Protein AF-J9FSF6-F1 (afdb_monomer)

Sequence (274 aa):
DNLSSSLELAYVILKPSNRLSFSIGKQFVNHGGYEYFVNPIRVREFSEFNNLLACFQAGVGMNWMVTPNHELCLQILNNKESHDDDIYASGLPEGISKAKVPFMYTANWNSYFIDRSLQFRYAMSVGQQANKKYAYHFTCGNIYEKGPILAYVDVMYTRQDIDQHGMVSRLPSEYKTARNTEYLSVIGDIDYRINRKWNIYIKGAYETARVFKANGDFQKGLYRRSWNAQSSIEFFPFKQLDLFVFALYTYRGVILEKAAKTMGAIEPDTHRIS

Organism: NCBI:txid749906

pLDDT: mean 88.01, std 11.44, range [33.06, 97.5]

Foldseek 3Di:
DCVLVVDQDDWDWDDPDPFKIKIAFKDFDQLWADCLVDDCVPPPDDDLVSVLDDGIFGWMKMWGCPDPFKIKIKTKTFPPSDAQCVQFQNGDDPPFAAAPTKIKIKIWMWGADDVRQKIWIWMWMWIASTDVWIKIKTKIKIWGHDDQKTKIKMKIKMWTQWDRSQPLQPLAPRRHIDGGKMKIKIKIKMWGPPDLFKIKIKIKMKMWIFHCPDDVLQHGTTFKIKMKIKIKIKTDPDNPDPDIDIKMKIKMQMDGDPSSVVSVGDDHIDIDID

Radius of gyration: 20.22 Å; Cα contacts (8 Å, |Δi|>4): 695; chains: 1; bounding box: 50×41×52 Å

Mean predicted aligned error: 6.37 Å

Nearest PDB structures (foldseek):
  1oh2-assembly1_Q  TM=5.709E-01  e=2.804E-05  Salmonella enterica subsp. enterica serovar Typhimurium
  1a0t-assembly1_P  TM=5.399E-01  e=9.397E-05  Salmonella enterica subsp. enterica serovar Typhimurium
  6i97-assembly1_A  TM=2.395E-01  e=9.717E-02  Pseudomonas aeruginosa
  6i97-assembly1_B  TM=2.139E-01  e=3.813E-01  Pseudomonas aeruginosa
  6z8a-assembly1_A  TM=1.992E-01  e=4.960E-01  Pseudomonas aeruginosa PAO1

InterPro domains:
  IPR010870 Phosphate-selective porin O/P [PF07396] (2-245)

Structure (mmCIF, N/CA/C/O backbone):
data_AF-J9FSF6-F1
#
_entry.id   AF-J9FSF6-F1
#
loop_
_atom_site.group_PDB
_atom_site.id
_atom_site.type_symbol
_atom_site.label_atom_id
_atom_site.label_alt_id
_atom_site.label_comp_id
_atom_site.label_asym_id
_atom_site.label_entity_id
_atom_site.label_seq_id
_atom_site.pdbx_PDB_ins_code
_atom_site.Cartn_x
_atom_site.Cartn_y
_atom_site.Cartn_z
_atom_site.occupancy
_atom_site.B_iso_or_equiv
_atom_site.auth_seq_id
_atom_site.auth_comp_id
_atom_site.auth_asym_id
_atom_site.auth_atom_id
_atom_site.pdbx_PDB_model_num
ATOM 1 N N . ASP A 1 1 ? 22.676 -8.284 6.715 1.00 36.69 1 ASP A N 1
ATOM 2 C CA . ASP A 1 1 ? 22.055 -8.030 8.028 1.00 36.69 1 ASP A CA 1
ATOM 3 C C . ASP A 1 1 ? 20.585 -8.395 8.045 1.00 36.69 1 ASP A C 1
ATOM 5 O O . ASP A 1 1 ? 19.749 -7.603 7.630 1.00 36.69 1 ASP A O 1
ATOM 9 N N . ASN A 1 2 ? 20.257 -9.579 8.565 1.00 33.06 2 ASN A N 1
ATOM 10 C CA . ASN A 1 2 ? 18.862 -10.034 8.664 1.00 33.06 2 ASN A CA 1
ATOM 11 C C . ASN A 1 2 ? 18.132 -9.449 9.890 1.00 33.06 2 ASN A C 1
ATOM 13 O O . ASN A 1 2 ? 16.929 -9.627 10.041 1.00 33.06 2 ASN A O 1
ATOM 17 N N . LEU A 1 3 ? 18.834 -8.701 10.753 1.00 34.25 3 LEU A N 1
ATOM 18 C CA . LEU A 1 3 ? 18.242 -8.052 11.928 1.00 34.25 3 LEU A CA 1
ATOM 19 C C . LEU A 1 3 ? 17.182 -6.996 11.553 1.00 34.25 3 LEU A C 1
ATOM 21 O O . LEU A 1 3 ? 16.276 -6.724 12.338 1.00 34.25 3 LEU A O 1
ATOM 25 N N . SER A 1 4 ? 17.287 -6.411 10.351 1.00 46.41 4 SER A N 1
ATOM 26 C CA . SER A 1 4 ? 16.318 -5.434 9.839 1.00 46.41 4 SER A CA 1
ATOM 27 C C . SER A 1 4 ? 14.956 -6.069 9.537 1.00 46.41 4 SER A C 1
ATOM 29 O O . SER A 1 4 ? 13.931 -5.430 9.767 1.00 46.41 4 SER A O 1
ATOM 31 N N . SER A 1 5 ? 14.921 -7.324 9.068 1.00 51.41 5 SER A N 1
ATOM 32 C CA . SER A 1 5 ? 13.674 -8.010 8.701 1.00 51.41 5 SER A CA 1
ATOM 33 C C . SER A 1 5 ? 12.959 -8.654 9.892 1.00 51.41 5 SER A C 1
ATOM 35 O O . SER A 1 5 ? 11.749 -8.819 9.844 1.00 51.41 5 SER A O 1
ATOM 37 N N . SER A 1 6 ? 13.675 -9.003 10.968 1.00 58.69 6 SER A N 1
ATOM 38 C CA . SER A 1 6 ? 13.099 -9.670 12.151 1.00 58.69 6 SER A CA 1
ATOM 39 C C . SER A 1 6 ? 12.518 -8.726 13.212 1.00 58.69 6 SER A C 1
ATOM 41 O O . SER A 1 6 ? 11.870 -9.184 14.148 1.00 58.69 6 SER A O 1
ATOM 43 N N . LEU A 1 7 ? 12.791 -7.423 13.117 1.00 59.72 7 LEU A N 1
ATOM 44 C CA . LEU A 1 7 ? 12.329 -6.411 14.068 1.00 59.72 7 LEU A CA 1
ATOM 45 C C . LEU A 1 7 ? 11.270 -5.536 13.395 1.00 59.72 7 LEU A C 1
ATOM 47 O O . LEU A 1 7 ? 11.613 -4.721 12.544 1.00 59.72 7 LEU A O 1
ATOM 51 N N . GLU A 1 8 ? 9.996 -5.680 13.751 1.00 71.19 8 GLU A N 1
ATOM 52 C CA . GLU A 1 8 ? 8.909 -4.900 13.133 1.00 71.19 8 GLU A CA 1
ATOM 53 C C . GLU A 1 8 ? 8.886 -3.451 13.647 1.00 71.19 8 GLU A C 1
ATOM 55 O O . GLU A 1 8 ? 8.970 -2.504 12.866 1.00 71.19 8 GLU A O 1
ATOM 60 N N . LEU A 1 9 ? 8.853 -3.272 14.973 1.00 79.25 9 LEU A N 1
ATOM 61 C CA . LEU A 1 9 ? 8.737 -1.974 15.641 1.00 79.25 9 LEU A CA 1
ATOM 62 C C . LEU A 1 9 ? 9.780 -1.820 16.753 1.00 79.25 9 LEU A C 1
ATOM 64 O O . LEU A 1 9 ? 9.896 -2.670 17.632 1.00 79.25 9 LEU A O 1
ATOM 68 N N . ALA A 1 10 ? 10.502 -0.699 16.745 1.00 88.31 10 ALA A N 1
ATOM 69 C CA . ALA A 1 10 ? 11.430 -0.302 17.803 1.00 88.31 10 ALA A CA 1
ATOM 70 C C . ALA A 1 10 ? 11.650 1.216 17.766 1.00 88.31 10 ALA A C 1
ATOM 72 O O . ALA A 1 10 ? 12.506 1.717 17.034 1.00 88.31 10 ALA A O 1
ATOM 73 N N . TYR A 1 11 ? 10.848 1.960 18.528 1.00 88.69 11 TYR A N 1
ATOM 74 C CA . TYR A 1 11 ? 10.853 3.422 18.513 1.00 88.69 11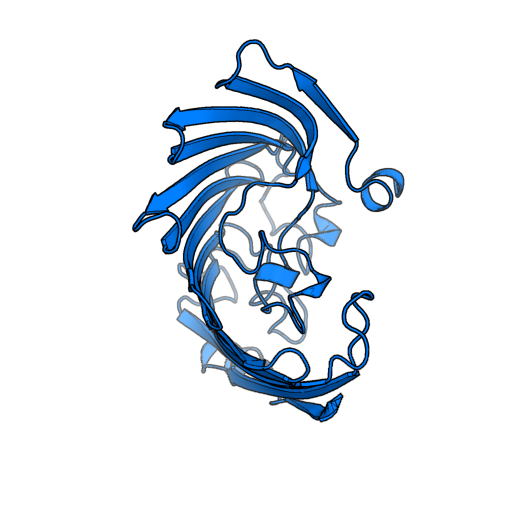 TYR A CA 1
ATOM 75 C C . TYR A 1 11 ? 10.437 4.020 19.861 1.00 88.69 11 TYR A C 1
ATOM 77 O O . TYR A 1 11 ? 9.747 3.388 20.659 1.00 88.69 11 TYR A O 1
ATOM 85 N N . VAL A 1 12 ? 10.854 5.263 20.098 1.00 92.50 12 VAL A N 1
ATOM 86 C CA . VAL A 1 12 ? 10.459 6.078 21.254 1.00 92.50 12 VAL A CA 1
ATOM 87 C C . VAL A 1 12 ? 9.425 7.110 20.809 1.00 92.50 12 VAL A C 1
ATOM 89 O O . VAL A 1 12 ? 9.554 7.680 19.725 1.00 92.50 12 VAL A O 1
ATOM 92 N N . ILE A 1 13 ? 8.420 7.373 21.654 1.00 94.25 13 ILE A N 1
ATOM 93 C CA . ILE A 1 13 ? 7.454 8.463 21.464 1.00 94.25 13 ILE A CA 1
ATOM 94 C C . ILE A 1 13 ? 7.694 9.551 22.513 1.00 94.25 13 ILE A C 1
ATOM 96 O O . ILE A 1 13 ? 7.569 9.305 23.711 1.00 94.25 13 ILE A O 1
ATOM 100 N N . LEU A 1 14 ? 7.960 10.773 22.059 1.00 94.31 14 LEU A N 1
ATOM 101 C CA . LEU A 1 14 ? 8.030 11.975 22.886 1.00 94.31 14 LEU A CA 1
ATOM 102 C C . LEU A 1 14 ? 6.700 12.731 22.776 1.00 94.31 14 LEU A C 1
ATOM 104 O O . LEU A 1 14 ? 6.280 13.082 21.675 1.00 94.31 14 LEU A O 1
ATOM 108 N N . LYS A 1 15 ? 6.025 12.989 23.902 1.00 95.44 15 LYS A N 1
ATOM 109 C CA . LYS A 1 15 ? 4.715 13.669 23.945 1.00 95.44 15 LYS A CA 1
ATOM 110 C C . LYS A 1 15 ? 4.816 15.027 24.658 1.00 95.44 15 LYS A C 1
ATOM 112 O O . LYS A 1 15 ? 4.500 15.101 25.842 1.00 95.44 15 LYS A O 1
ATOM 117 N N . PRO A 1 16 ? 5.252 16.106 23.978 1.00 93.50 16 PRO A N 1
ATOM 118 C CA . PRO A 1 16 ? 5.317 17.442 24.578 1.00 93.50 16 PRO A CA 1
ATOM 119 C C . PRO A 1 16 ? 3.940 18.047 24.902 1.00 93.50 16 PRO A C 1
ATOM 121 O O . PRO A 1 16 ? 3.865 18.994 25.677 1.00 93.50 16 PRO A O 1
ATOM 124 N N . SER A 1 17 ? 2.844 17.540 24.323 1.00 94.75 17 SER A N 1
ATOM 125 C CA . SER A 1 17 ? 1.485 17.919 24.730 1.00 94.75 17 SER A CA 1
ATOM 126 C C . SER A 1 17 ? 0.463 16.828 24.406 1.00 94.75 17 SER A C 1
ATOM 128 O O . SER A 1 17 ? 0.741 15.903 23.645 1.00 94.75 17 SER A O 1
ATOM 130 N N . ASN A 1 18 ? -0.769 16.989 24.894 1.00 91.38 18 ASN A N 1
ATOM 131 C CA . ASN A 1 18 ? -1.891 16.093 24.581 1.00 91.38 18 ASN A CA 1
ATOM 132 C C . ASN A 1 18 ? -2.297 16.085 23.093 1.00 91.38 18 ASN A C 1
ATOM 134 O O . ASN A 1 18 ? -3.076 15.225 22.692 1.00 91.38 18 ASN A O 1
ATOM 138 N N . ARG A 1 19 ? -1.815 17.040 22.281 1.00 95.25 19 ARG A N 1
ATOM 139 C CA . ARG A 1 19 ? -2.135 17.146 20.845 1.00 95.25 19 ARG A CA 1
ATOM 140 C C . ARG A 1 19 ? -0.942 16.922 19.918 1.00 95.25 19 ARG A C 1
ATOM 142 O O . ARG A 1 19 ? -1.144 16.886 18.712 1.00 95.25 19 ARG A O 1
ATOM 149 N N . LEU A 1 20 ? 0.278 16.809 20.439 1.00 96.25 20 LEU A N 1
ATOM 150 C CA . LEU A 1 20 ? 1.492 16.722 19.629 1.00 96.25 20 LEU A CA 1
ATOM 151 C C . LEU A 1 20 ? 2.407 15.632 20.177 1.00 96.25 20 LEU A C 1
ATOM 153 O O . LEU A 1 20 ? 2.756 15.645 21.359 1.00 96.25 20 LEU A O 1
ATOM 157 N N . SER A 1 21 ? 2.824 14.723 19.301 1.00 96.56 21 SER A N 1
ATOM 158 C CA . SER A 1 21 ? 3.802 13.687 19.617 1.00 96.56 21 SER A CA 1
ATOM 159 C C . SER A 1 21 ? 4.809 13.510 18.490 1.00 96.56 21 SER A C 1
ATOM 161 O O . SER A 1 21 ? 4.470 13.682 17.321 1.00 96.56 21 SER A O 1
ATOM 163 N N . PHE A 1 22 ? 6.034 13.151 18.853 1.00 96.56 22 PHE A N 1
ATOM 164 C CA . PHE A 1 22 ? 7.120 12.839 17.935 1.00 96.56 22 PHE A CA 1
ATOM 165 C C . PHE A 1 22 ? 7.555 11.388 18.127 1.00 96.56 22 PHE A C 1
ATOM 167 O O . PHE A 1 22 ? 7.622 10.918 19.262 1.00 96.56 22 PHE A O 1
ATOM 174 N N . SER A 1 23 ? 7.871 10.690 17.041 1.00 95.38 23 SER A N 1
ATOM 175 C CA . SER A 1 23 ? 8.375 9.313 17.039 1.00 95.38 23 SER A CA 1
ATOM 176 C C . SER A 1 23 ? 9.797 9.264 16.484 1.00 95.38 23 SER A C 1
ATOM 178 O O . SER A 1 23 ? 10.102 9.944 15.506 1.00 95.38 23 SER A O 1
ATOM 180 N N . ILE A 1 24 ? 10.676 8.454 17.081 1.00 95.31 24 ILE A N 1
ATOM 181 C CA . ILE A 1 24 ? 12.053 8.237 16.603 1.00 95.31 24 ILE A CA 1
ATOM 182 C C . ILE A 1 24 ? 12.389 6.746 16.705 1.00 95.31 24 ILE A C 1
ATOM 184 O O . ILE A 1 24 ? 12.343 6.188 17.801 1.00 95.31 24 ILE A O 1
ATOM 188 N N . GLY A 1 25 ? 12.739 6.112 15.583 1.00 91.50 25 GLY A N 1
ATOM 189 C CA . GLY A 1 25 ? 13.121 4.695 15.504 1.00 91.50 25 GLY A CA 1
ATOM 190 C C . GLY A 1 25 ? 12.470 3.964 14.327 1.00 91.50 25 GLY A C 1
ATOM 191 O O . GLY A 1 25 ? 11.993 4.605 13.388 1.00 91.50 25 GLY A O 1
ATOM 192 N N . LYS A 1 26 ? 12.447 2.624 14.367 1.00 88.38 26 LYS A N 1
ATOM 193 C CA . LYS A 1 26 ? 11.712 1.804 13.394 1.00 88.38 26 LYS A CA 1
ATOM 194 C C . LYS A 1 26 ? 10.225 1.809 13.734 1.00 88.38 26 LYS A C 1
ATOM 196 O O . LYS A 1 26 ? 9.825 1.359 14.808 1.00 88.38 26 LYS A O 1
ATOM 201 N N . GLN A 1 27 ? 9.433 2.363 12.825 1.00 88.00 27 GLN A N 1
ATOM 202 C CA . GLN A 1 27 ? 8.026 2.689 13.017 1.00 88.00 27 GLN A CA 1
ATOM 203 C C . GLN A 1 27 ? 7.205 2.328 11.775 1.00 88.00 27 GLN A C 1
ATOM 205 O O . GLN A 1 27 ? 7.746 2.177 10.680 1.00 88.00 27 GLN A O 1
ATOM 210 N N . PHE A 1 28 ? 5.892 2.205 11.953 1.00 85.44 28 PHE A N 1
ATOM 211 C CA . PHE A 1 28 ? 4.957 1.975 10.855 1.00 85.44 28 PHE A CA 1
ATOM 212 C C . PHE A 1 28 ? 4.927 3.178 9.900 1.00 85.44 28 PHE A C 1
ATOM 214 O O . PHE A 1 28 ? 4.914 4.328 10.351 1.00 85.44 28 PHE A O 1
ATOM 221 N N . VAL A 1 29 ? 4.931 2.930 8.590 1.00 85.25 29 VAL A N 1
ATOM 222 C CA . VAL A 1 29 ? 4.870 3.992 7.574 1.00 85.25 29 VAL A CA 1
ATOM 223 C C . VAL A 1 29 ? 3.421 4.408 7.358 1.00 85.25 29 VAL A C 1
ATOM 225 O O . VAL A 1 29 ? 2.578 3.564 7.089 1.00 85.25 29 VAL A O 1
ATOM 228 N N . ASN A 1 30 ? 3.104 5.700 7.428 1.00 86.31 30 ASN A N 1
ATOM 229 C CA . ASN A 1 30 ? 1.729 6.202 7.337 1.00 86.31 30 ASN A CA 1
ATOM 230 C C . ASN A 1 30 ? 1.215 6.313 5.884 1.00 86.31 30 ASN A C 1
ATOM 232 O O . ASN A 1 30 ? 0.769 7.381 5.458 1.00 86.31 30 ASN A O 1
ATOM 236 N N . HIS A 1 31 ? 1.236 5.220 5.114 1.00 81.88 31 HIS A N 1
ATOM 237 C CA . HIS A 1 31 ? 0.787 5.195 3.710 1.00 81.88 31 HIS A CA 1
ATOM 238 C C . HIS A 1 31 ? -0.727 5.404 3.494 1.00 81.88 31 HIS A C 1
ATOM 240 O O . HIS A 1 31 ? -1.159 5.463 2.346 1.00 81.88 31 HIS A O 1
ATOM 246 N N . GLY A 1 32 ? -1.528 5.598 4.549 1.00 82.25 32 GLY A N 1
ATOM 247 C CA . GLY A 1 32 ? -2.967 5.880 4.443 1.00 82.25 32 GLY A CA 1
ATOM 248 C C . GLY A 1 32 ? -3.788 4.659 4.024 1.00 82.25 32 GLY A C 1
ATOM 249 O O . GLY A 1 32 ? -3.325 3.532 4.159 1.00 82.25 32 GLY A O 1
ATOM 250 N N . GLY A 1 33 ? -5.013 4.886 3.539 1.00 78.38 33 GLY A N 1
ATOM 251 C CA . GLY A 1 33 ? -5.941 3.799 3.203 1.00 78.38 33 GLY A CA 1
ATOM 252 C C . GLY A 1 33 ? -6.560 3.139 4.439 1.00 78.38 33 GLY A C 1
ATOM 253 O O . GLY A 1 33 ? -6.196 3.447 5.578 1.00 78.38 33 GLY A O 1
ATOM 254 N N . TYR A 1 34 ? -7.523 2.248 4.223 1.00 79.88 34 TYR A N 1
ATOM 255 C CA . TYR A 1 34 ? -8.048 1.354 5.246 1.00 79.88 34 TYR A CA 1
ATOM 256 C C . TYR A 1 34 ? -7.363 -0.006 5.231 1.00 79.88 34 TYR A C 1
ATOM 258 O O . TYR A 1 34 ? -6.925 -0.440 6.290 1.00 79.88 34 TYR A O 1
ATOM 266 N N . GLU A 1 35 ? -7.226 -0.655 4.071 1.00 74.56 35 GLU A N 1
ATOM 267 C CA . GLU A 1 35 ? -6.652 -2.005 3.960 1.00 74.56 35 GLU A CA 1
ATOM 268 C C . GLU A 1 35 ? -5.236 -2.060 4.543 1.00 74.56 35 GLU A C 1
ATOM 270 O O . GLU A 1 35 ? -4.877 -3.006 5.235 1.00 74.56 35 GLU A O 1
ATOM 275 N N . TYR A 1 36 ? -4.456 -1.007 4.310 1.00 72.88 36 TYR A N 1
ATOM 276 C CA . TYR A 1 36 ? -3.104 -0.874 4.835 1.00 72.88 36 TYR A CA 1
ATOM 277 C C . TYR A 1 36 ? -3.074 -0.479 6.331 1.00 72.88 36 TYR A C 1
ATOM 279 O O . TYR A 1 36 ? -2.147 -0.845 7.043 1.00 72.88 36 TYR A O 1
ATOM 287 N N . PHE A 1 37 ? -4.078 0.248 6.845 1.00 70.38 37 PHE A N 1
ATOM 288 C CA . PHE A 1 37 ? -4.132 0.681 8.255 1.00 70.38 37 PHE A CA 1
ATOM 289 C C . PHE A 1 37 ? -4.761 -0.354 9.203 1.00 70.38 37 PHE A C 1
ATOM 291 O O . PHE A 1 37 ? -4.452 -0.382 10.397 1.00 70.38 37 PHE A O 1
ATOM 298 N N . VAL A 1 38 ? -5.713 -1.148 8.714 1.00 72.00 38 VAL A N 1
ATOM 299 C CA . VAL A 1 38 ? -6.488 -2.076 9.537 1.00 72.00 38 VAL A CA 1
ATOM 300 C C . VAL A 1 38 ? -5.610 -3.235 10.021 1.00 72.00 38 VAL A C 1
ATOM 302 O O . VAL A 1 38 ? -4.641 -3.626 9.378 1.00 72.00 38 VAL A O 1
ATOM 305 N N . ASN A 1 39 ? -5.948 -3.808 11.180 1.00 62.41 39 ASN A N 1
ATOM 306 C CA . ASN A 1 39 ? -5.266 -5.001 11.679 1.00 62.41 39 ASN A CA 1
ATOM 307 C C . ASN A 1 39 ? -5.322 -6.124 10.614 1.00 62.41 39 ASN A C 1
ATOM 309 O O . ASN A 1 39 ? -6.435 -6.444 10.181 1.00 62.41 39 ASN A O 1
ATOM 313 N N . PRO A 1 40 ? -4.188 -6.758 10.245 1.00 60.97 40 PRO A N 1
ATOM 314 C CA . PRO A 1 40 ? -4.138 -7.805 9.223 1.00 60.97 40 PRO A CA 1
ATOM 315 C C . PRO A 1 40 ? -5.128 -8.957 9.423 1.00 60.97 40 PRO A C 1
ATOM 317 O O . PRO A 1 40 ? -5.615 -9.499 8.444 1.00 60.97 40 PRO A O 1
ATOM 320 N N . ILE A 1 41 ? -5.518 -9.281 10.662 1.00 57.59 41 ILE A N 1
ATOM 321 C CA . ILE A 1 41 ? -6.531 -10.314 10.966 1.00 57.59 41 ILE A CA 1
ATOM 322 C C . ILE A 1 41 ? -7.902 -9.985 10.334 1.00 57.59 41 ILE A C 1
ATOM 324 O O . ILE A 1 41 ? -8.715 -10.878 10.100 1.00 57.59 41 ILE A O 1
ATOM 328 N N . ARG A 1 42 ? -8.177 -8.708 10.029 1.00 62.84 42 ARG A N 1
ATOM 329 C CA . ARG A 1 42 ? -9.393 -8.271 9.324 1.00 62.84 42 ARG A CA 1
ATOM 330 C C . ARG A 1 42 ? -9.260 -8.292 7.794 1.00 62.84 42 ARG A C 1
ATOM 332 O O . ARG A 1 42 ? -10.279 -8.160 7.121 1.00 62.84 42 ARG A O 1
ATOM 339 N N . VAL A 1 43 ? -8.070 -8.490 7.229 1.00 65.31 43 VAL A N 1
ATOM 340 C CA . VAL A 1 43 ? -7.861 -8.595 5.776 1.00 65.31 43 VAL A CA 1
ATOM 341 C C . VAL A 1 43 ? -7.630 -10.061 5.417 1.00 65.31 43 VAL A C 1
ATOM 343 O O . VAL A 1 43 ? -6.685 -10.674 5.894 1.00 65.31 43 VAL A O 1
ATOM 346 N N . ARG A 1 44 ? -8.503 -10.643 4.584 1.00 75.38 44 ARG A N 1
ATOM 347 C CA . ARG A 1 44 ? -8.420 -12.075 4.230 1.00 75.38 44 ARG A CA 1
ATOM 348 C C . ARG A 1 44 ? -7.314 -12.318 3.200 1.00 75.38 44 ARG A C 1
ATOM 350 O O . ARG A 1 44 ? -6.405 -13.096 3.462 1.00 75.38 44 ARG A O 1
ATOM 357 N N . GLU A 1 45 ? -7.336 -11.593 2.080 1.00 71.38 45 GLU A N 1
ATOM 358 C CA . GLU A 1 45 ? -6.169 -11.420 1.204 1.00 71.38 45 GLU A CA 1
ATOM 359 C C . GLU A 1 45 ? -6.008 -9.941 0.825 1.00 71.38 45 GLU A C 1
ATOM 361 O O . GLU A 1 45 ? -6.968 -9.290 0.396 1.00 71.38 45 GLU A O 1
ATOM 366 N N . PHE A 1 46 ? -4.795 -9.403 0.983 1.00 72.31 46 PHE A N 1
ATOM 367 C CA . PHE A 1 46 ? -4.423 -8.050 0.554 1.00 72.31 46 PHE A CA 1
ATOM 368 C C . PHE A 1 46 ? -4.448 -7.914 -0.978 1.00 72.31 46 PHE A C 1
ATOM 370 O O . PHE A 1 46 ? -4.273 -8.894 -1.704 1.00 72.31 46 PHE A O 1
ATOM 377 N N . SER A 1 47 ? -4.644 -6.689 -1.469 1.00 72.81 47 SER A N 1
ATOM 378 C CA . SER A 1 47 ? -4.440 -6.326 -2.880 1.00 72.81 47 SER A CA 1
ATOM 379 C C . SER A 1 47 ? -3.005 -6.605 -3.348 1.00 72.81 47 SER A C 1
ATOM 381 O O . SER A 1 47 ? -2.073 -6.675 -2.539 1.00 72.81 47 SER A O 1
ATOM 383 N N . GLU A 1 48 ? -2.787 -6.749 -4.660 1.00 70.69 48 GLU A N 1
ATOM 384 C CA . GLU A 1 48 ? -1.431 -6.937 -5.194 1.00 70.69 48 GLU A CA 1
ATOM 385 C C . GLU A 1 48 ? -0.556 -5.714 -4.903 1.00 70.69 48 GLU A C 1
ATOM 387 O O . GLU A 1 48 ? 0.640 -5.851 -4.659 1.00 70.69 48 GLU A O 1
ATOM 392 N N . PHE A 1 49 ? -1.158 -4.524 -4.881 1.00 69.69 49 PHE A N 1
ATOM 393 C CA . PHE A 1 49 ? -0.484 -3.286 -4.529 1.00 69.69 49 PHE A CA 1
ATOM 394 C C . PHE A 1 49 ? -0.006 -3.241 -3.064 1.00 69.69 49 PHE A C 1
ATOM 396 O O . PHE A 1 49 ? 1.174 -2.978 -2.831 1.00 69.69 49 PHE A O 1
ATOM 403 N N . ASN A 1 50 ? -0.864 -3.529 -2.072 1.00 67.75 50 ASN A N 1
ATOM 404 C CA . ASN A 1 50 ? -0.450 -3.465 -0.658 1.00 67.75 50 ASN A CA 1
ATOM 405 C C . ASN A 1 50 ? 0.570 -4.544 -0.276 1.00 67.75 50 ASN A C 1
ATOM 407 O O . ASN A 1 50 ? 1.446 -4.276 0.542 1.00 67.75 50 ASN A O 1
ATOM 411 N N . ASN A 1 51 ? 0.531 -5.717 -0.917 1.00 67.25 51 ASN A N 1
ATOM 412 C CA . ASN A 1 51 ? 1.546 -6.765 -0.742 1.00 67.25 51 ASN A CA 1
ATOM 413 C C . ASN A 1 51 ? 2.968 -6.347 -1.183 1.00 67.25 51 ASN A C 1
ATOM 415 O O . ASN A 1 51 ? 3.925 -7.073 -0.923 1.00 67.25 51 ASN A O 1
ATOM 419 N N . LEU A 1 52 ? 3.117 -5.208 -1.870 1.00 63.44 52 LEU A N 1
ATOM 420 C CA . LEU A 1 52 ? 4.385 -4.697 -2.400 1.00 63.44 52 LEU A CA 1
ATOM 421 C C . LEU A 1 52 ? 4.843 -3.390 -1.719 1.00 63.44 52 LEU A C 1
ATOM 423 O O . LEU A 1 52 ? 5.806 -2.770 -2.176 1.00 63.44 52 LEU A O 1
ATOM 427 N N . LEU A 1 53 ? 4.171 -2.961 -0.642 1.00 71.69 53 LEU A N 1
ATOM 428 C CA . LEU A 1 53 ? 4.565 -1.799 0.159 1.00 71.69 53 LEU A CA 1
ATOM 429 C C . LEU A 1 53 ? 5.344 -2.192 1.420 1.00 71.69 53 LEU A C 1
ATOM 431 O O . LEU A 1 53 ? 5.044 -3.173 2.094 1.00 71.69 53 LEU A O 1
ATOM 435 N N . ALA A 1 54 ? 6.314 -1.352 1.778 1.00 71.81 54 ALA A N 1
ATOM 436 C CA . ALA A 1 54 ? 7.128 -1.512 2.974 1.00 71.81 54 ALA A CA 1
ATOM 437 C C . ALA A 1 54 ? 6.396 -1.001 4.227 1.00 71.81 54 ALA A C 1
ATOM 439 O O . ALA A 1 54 ? 6.271 0.208 4.431 1.00 71.81 54 ALA A O 1
ATOM 440 N N . CYS A 1 55 ? 5.946 -1.905 5.099 1.00 75.06 55 CYS A N 1
ATOM 441 C CA . CYS A 1 55 ? 5.130 -1.533 6.263 1.00 75.06 55 CYS A CA 1
ATOM 442 C C . CYS A 1 55 ? 5.899 -0.790 7.372 1.00 75.06 55 CYS A C 1
ATOM 444 O O . CYS A 1 55 ? 5.321 0.043 8.075 1.00 75.06 55 CYS A O 1
ATOM 446 N N . PHE A 1 56 ? 7.194 -1.074 7.558 1.00 80.50 56 PHE A N 1
ATOM 447 C CA . PHE A 1 56 ? 7.968 -0.578 8.703 1.00 80.50 56 PHE A CA 1
ATOM 448 C C . PHE A 1 56 ? 9.335 -0.028 8.298 1.00 80.50 56 PHE A C 1
ATOM 450 O O . PHE A 1 56 ? 10.194 -0.773 7.831 1.00 80.50 56 PHE A O 1
ATOM 457 N N . GLN A 1 57 ? 9.584 1.255 8.570 1.00 84.62 57 GLN A N 1
ATOM 458 C CA . GLN A 1 57 ? 10.843 1.924 8.231 1.00 84.62 57 GLN A CA 1
ATOM 459 C C . GLN A 1 57 ? 11.452 2.674 9.416 1.00 84.62 57 GLN A C 1
ATOM 461 O O . GLN A 1 57 ? 10.761 3.140 10.324 1.00 84.62 57 GLN A O 1
ATOM 466 N N . ALA A 1 58 ? 12.780 2.787 9.411 1.00 88.69 58 ALA A N 1
ATOM 467 C CA . ALA A 1 58 ? 13.522 3.560 10.402 1.00 88.69 58 ALA A CA 1
ATOM 468 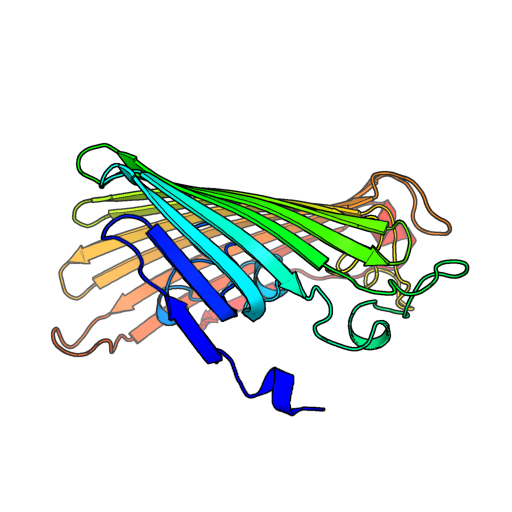C C . ALA A 1 58 ? 13.490 5.054 10.060 1.00 88.69 58 ALA A C 1
ATOM 470 O O . ALA A 1 58 ? 13.846 5.444 8.950 1.00 88.69 58 ALA A O 1
ATOM 471 N N . GLY A 1 59 ? 13.110 5.903 11.013 1.00 92.19 59 GLY A N 1
ATOM 472 C CA . GLY A 1 59 ? 13.108 7.348 10.806 1.00 92.19 59 GLY A CA 1
ATOM 473 C C . GLY A 1 59 ? 12.483 8.137 11.946 1.00 92.19 59 GLY A C 1
ATOM 474 O O . GLY A 1 59 ? 12.412 7.670 13.086 1.00 92.19 59 GLY A O 1
ATOM 475 N N . VAL A 1 60 ? 12.025 9.342 11.618 1.00 95.44 60 VAL A N 1
ATOM 476 C CA . VAL A 1 60 ? 11.369 10.270 12.542 1.00 95.44 60 VAL A CA 1
ATOM 477 C C . VAL A 1 60 ? 9.963 10.617 12.065 1.00 95.44 60 VAL A C 1
ATOM 479 O O . VAL A 1 60 ? 9.704 10.688 10.864 1.00 95.44 60 VAL A O 1
ATOM 482 N N . GLY A 1 61 ? 9.054 10.851 13.005 1.00 96.38 61 GLY A N 1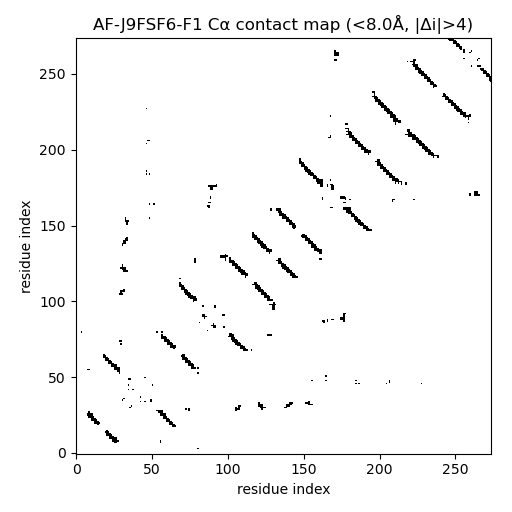
ATOM 483 C CA . GLY A 1 61 ? 7.681 11.251 12.722 1.00 96.38 61 GLY A CA 1
ATOM 484 C C . GLY A 1 61 ? 7.160 12.308 13.687 1.00 96.38 61 GLY A C 1
ATOM 485 O O . GLY A 1 61 ? 7.698 12.503 14.777 1.00 96.38 61 GLY A O 1
ATOM 486 N N . MET A 1 62 ? 6.101 12.993 13.269 1.00 97.00 62 MET A N 1
ATOM 487 C CA . MET A 1 62 ? 5.338 13.961 14.045 1.00 97.00 62 MET A CA 1
ATOM 488 C C . MET A 1 62 ? 3.852 13.720 13.794 1.00 97.00 62 MET A C 1
ATOM 490 O O . MET A 1 62 ? 3.400 13.854 12.659 1.00 97.00 62 MET A O 1
ATOM 494 N N . ASN A 1 63 ? 3.091 13.457 14.852 1.00 96.62 63 ASN A N 1
ATOM 495 C CA . ASN A 1 63 ? 1.636 13.355 14.798 1.00 96.62 63 ASN A CA 1
ATOM 496 C C . ASN A 1 63 ? 1.035 14.544 15.555 1.00 96.62 63 ASN A C 1
ATOM 498 O O . ASN A 1 63 ? 1.336 14.752 16.738 1.00 96.62 63 ASN A O 1
ATOM 502 N N . TRP A 1 64 ? 0.194 15.319 14.873 1.00 97.31 64 TRP A N 1
ATOM 503 C CA . TRP A 1 64 ? -0.481 16.501 15.394 1.00 97.31 64 TRP A CA 1
ATOM 504 C C . TRP A 1 64 ? -2.001 16.350 15.282 1.00 97.31 64 TRP A C 1
ATOM 506 O O . TRP A 1 64 ? -2.579 16.385 14.198 1.00 97.31 64 TRP A O 1
ATOM 516 N N . MET A 1 65 ? -2.660 16.239 16.433 1.00 97.38 65 MET A N 1
ATOM 517 C CA . MET A 1 65 ? -4.111 16.308 16.570 1.00 97.38 65 MET A CA 1
ATOM 518 C C . MET A 1 65 ? -4.562 17.771 16.439 1.00 97.38 65 MET A C 1
ATOM 520 O O . MET A 1 65 ? -4.663 18.504 17.428 1.00 97.38 65 MET A O 1
ATOM 524 N N . VAL A 1 66 ? -4.812 18.200 15.200 1.00 96.88 66 VAL A N 1
ATOM 525 C CA . VAL A 1 66 ? -5.285 19.551 14.850 1.00 96.88 66 VAL A CA 1
ATOM 526 C C . VAL A 1 66 ? -6.604 19.851 15.569 1.00 96.88 66 VAL A C 1
ATOM 528 O O . VAL A 1 66 ? -6.767 20.903 16.190 1.00 96.88 66 VAL A O 1
ATOM 531 N N . THR A 1 67 ? -7.525 18.885 15.556 1.00 95.81 67 THR A N 1
ATOM 532 C CA . THR A 1 67 ? -8.761 18.880 16.356 1.00 95.81 67 THR A CA 1
ATOM 533 C C . THR A 1 67 ? -9.034 17.452 16.854 1.00 95.81 67 THR A C 1
ATOM 535 O O . THR A 1 67 ? -8.431 16.517 16.331 1.00 95.81 67 THR A O 1
ATOM 538 N N . PRO A 1 68 ? -9.972 17.214 17.793 1.00 94.69 68 PRO A N 1
ATOM 539 C CA . PRO A 1 68 ? -10.305 15.854 18.236 1.00 94.69 68 PRO A CA 1
ATOM 540 C C . PRO A 1 68 ? -10.710 14.886 17.109 1.00 94.69 68 PRO A C 1
ATOM 542 O O . PRO A 1 68 ? -10.627 13.672 17.293 1.00 94.69 68 PRO A O 1
ATOM 545 N N . ASN A 1 69 ? -11.150 15.409 15.959 1.00 96.88 69 ASN A N 1
ATOM 546 C CA . ASN A 1 69 ? -11.589 14.636 14.796 1.00 96.88 69 ASN A CA 1
ATOM 547 C C . ASN A 1 69 ? -10.608 14.703 13.609 1.00 96.88 69 ASN A C 1
ATOM 549 O O . ASN A 1 69 ? -10.908 14.109 12.580 1.00 96.88 69 ASN A O 1
ATOM 553 N N . HIS A 1 70 ? -9.484 15.424 13.709 1.00 97.50 70 HIS A N 1
ATOM 554 C CA . HIS A 1 70 ? -8.546 15.640 12.599 1.00 97.50 70 HIS A CA 1
ATOM 555 C C . HIS A 1 70 ? -7.091 15.556 13.070 1.00 97.50 70 HIS A C 1
ATOM 557 O O . HIS A 1 70 ? -6.681 16.289 13.973 1.00 97.50 70 HIS A O 1
ATOM 563 N N . GLU A 1 71 ? -6.310 14.705 12.417 1.00 97.31 71 GLU A N 1
ATOM 564 C CA . GLU A 1 71 ? -4.914 14.418 12.731 1.00 97.31 71 GLU A CA 1
ATOM 565 C C . GLU A 1 71 ? -4.050 14.526 11.466 1.00 97.31 71 GLU A C 1
ATOM 567 O O . GLU A 1 71 ? -4.393 13.981 10.417 1.00 97.31 71 GLU A O 1
ATOM 572 N N . LEU A 1 72 ? -2.918 15.221 11.590 1.00 97.38 72 LEU A N 1
ATOM 573 C CA . LEU A 1 72 ? -1.861 15.298 10.587 1.00 97.38 72 LEU A CA 1
ATOM 574 C C . LEU A 1 72 ? -0.644 14.509 11.079 1.00 97.38 72 LEU A C 1
ATOM 576 O O . LEU A 1 72 ? -0.083 14.838 12.125 1.00 97.38 72 LEU A O 1
ATOM 580 N N . CYS A 1 73 ? -0.195 13.535 10.298 1.00 96.50 73 CYS A N 1
ATOM 581 C CA . CYS A 1 73 ? 0.998 12.743 10.571 1.00 96.50 73 CYS A CA 1
ATOM 582 C C . CYS A 1 73 ? 2.046 12.993 9.479 1.00 96.50 73 CYS A C 1
ATOM 584 O O . CYS A 1 73 ? 1.808 12.718 8.304 1.00 96.50 73 CYS A O 1
ATOM 586 N N . LEU A 1 74 ? 3.214 13.513 9.856 1.00 97.38 74 LEU A N 1
ATOM 587 C CA . LEU A 1 74 ? 4.354 13.740 8.964 1.00 97.38 74 LEU A CA 1
ATOM 588 C C . LEU A 1 74 ? 5.489 12.781 9.329 1.00 97.38 74 LEU A C 1
ATOM 590 O O . LEU A 1 74 ? 5.766 12.595 10.512 1.00 97.38 74 LEU A O 1
ATOM 594 N N . GLN A 1 75 ? 6.170 12.195 8.346 1.00 96.25 75 GLN A N 1
ATOM 595 C CA . GLN A 1 75 ? 7.314 11.303 8.575 1.00 96.25 75 GLN A CA 1
ATOM 596 C C . GLN A 1 75 ? 8.464 11.575 7.601 1.00 96.25 75 GLN A C 1
ATOM 598 O O . GLN A 1 75 ? 8.243 11.904 6.435 1.00 96.25 75 GLN A O 1
ATOM 603 N N . ILE A 1 76 ? 9.690 11.381 8.093 1.00 94.94 76 ILE A N 1
ATOM 604 C CA . ILE A 1 76 ? 10.928 11.309 7.311 1.00 94.94 76 ILE A CA 1
ATOM 605 C C . ILE A 1 76 ? 11.581 9.970 7.641 1.00 94.94 76 ILE A C 1
ATOM 607 O O . ILE A 1 76 ? 11.961 9.718 8.785 1.00 94.94 76 ILE A O 1
ATOM 611 N N . LEU A 1 77 ? 11.689 9.105 6.642 1.00 90.88 77 LEU A N 1
ATOM 612 C CA . LEU A 1 77 ? 12.036 7.696 6.788 1.00 90.88 77 LEU A CA 1
ATOM 613 C C . LEU A 1 77 ? 13.229 7.358 5.899 1.00 90.88 77 LEU A C 1
ATOM 615 O O . LEU A 1 77 ? 13.382 7.919 4.815 1.00 90.88 77 LEU A O 1
ATOM 619 N N . ASN A 1 78 ? 14.066 6.422 6.329 1.00 87.81 78 ASN A N 1
ATOM 620 C CA . ASN A 1 78 ? 15.008 5.758 5.440 1.00 87.81 78 ASN A CA 1
ATOM 621 C C . ASN A 1 78 ? 14.207 4.955 4.399 1.00 87.81 78 ASN A C 1
ATOM 623 O O . ASN A 1 78 ? 13.320 4.191 4.761 1.00 87.81 78 ASN A O 1
ATOM 627 N N . ASN A 1 79 ? 14.508 5.145 3.116 1.00 77.50 79 ASN A N 1
ATOM 628 C CA . ASN A 1 79 ? 13.862 4.460 1.993 1.00 77.50 79 ASN A CA 1
ATOM 629 C C . ASN A 1 79 ? 14.683 3.250 1.502 1.00 77.50 79 ASN A C 1
ATOM 631 O O . ASN A 1 79 ? 14.444 2.740 0.410 1.00 77.50 79 ASN A O 1
ATOM 635 N N . LYS A 1 80 ? 15.695 2.817 2.270 1.00 70.06 80 LYS A N 1
ATOM 636 C CA . LYS A 1 80 ? 16.518 1.642 1.965 1.00 70.06 80 LYS A CA 1
ATOM 637 C C . LYS A 1 80 ? 16.185 0.477 2.889 1.00 70.06 80 LYS A C 1
ATOM 639 O O . LYS A 1 80 ? 16.720 0.379 3.991 1.00 70.06 80 LYS A O 1
ATOM 644 N N . GLU A 1 81 ? 15.321 -0.403 2.400 1.00 59.25 81 GLU A N 1
ATOM 645 C CA . GLU A 1 81 ? 14.892 -1.618 3.097 1.00 59.25 81 GLU A CA 1
ATOM 646 C C . GLU A 1 81 ? 15.853 -2.801 2.878 1.00 59.25 81 GLU A C 1
ATOM 648 O O . GLU A 1 81 ? 16.144 -3.547 3.812 1.00 59.25 81 GLU A O 1
ATOM 653 N N . SER A 1 82 ? 16.393 -2.929 1.663 1.00 58.47 82 SER A N 1
ATOM 654 C CA . SER A 1 82 ? 17.235 -4.043 1.202 1.00 58.47 82 SER A CA 1
ATOM 655 C C . SER A 1 82 ? 18.321 -3.567 0.213 1.00 58.47 82 SER A C 1
ATOM 657 O O . SER A 1 82 ? 18.562 -2.357 0.077 1.00 58.47 82 SER A O 1
ATOM 659 N N . HIS A 1 83 ? 19.057 -4.483 -0.434 1.00 60.81 83 HIS A N 1
ATOM 660 C CA . HIS A 1 83 ? 19.985 -4.103 -1.505 1.00 60.81 83 HIS A CA 1
ATOM 661 C C . HIS A 1 83 ? 19.207 -3.784 -2.782 1.00 60.81 83 HIS A C 1
ATOM 663 O O . HIS A 1 83 ? 18.146 -4.342 -3.033 1.00 60.81 83 HIS A O 1
ATOM 669 N N . ASP A 1 84 ? 19.741 -2.898 -3.624 1.00 66.19 84 ASP A N 1
ATOM 670 C CA . ASP A 1 84 ? 19.056 -2.485 -4.858 1.00 66.19 84 ASP A CA 1
ATOM 671 C C . ASP A 1 84 ? 18.767 -3.679 -5.796 1.00 66.19 84 ASP A C 1
ATOM 673 O O . ASP A 1 84 ? 17.798 -3.657 -6.550 1.00 66.19 84 ASP A O 1
ATOM 677 N N . ASP A 1 85 ? 19.575 -4.735 -5.701 1.00 63.12 85 ASP A N 1
ATOM 678 C CA . ASP A 1 85 ? 19.448 -5.979 -6.465 1.00 63.12 85 ASP A CA 1
ATOM 679 C C . ASP A 1 85 ? 18.345 -6.914 -5.910 1.00 63.12 85 ASP A C 1
ATOM 681 O O . ASP A 1 85 ? 17.846 -7.766 -6.639 1.00 63.12 85 ASP A O 1
ATOM 685 N N . ASP A 1 86 ? 17.905 -6.702 -4.660 1.00 68.12 86 ASP A N 1
ATOM 686 C CA . ASP A 1 86 ? 16.717 -7.338 -4.065 1.00 68.12 86 ASP A CA 1
ATOM 687 C C . ASP A 1 86 ? 15.424 -6.568 -4.422 1.00 68.12 86 ASP A C 1
ATOM 689 O O . ASP A 1 86 ? 14.336 -7.142 -4.468 1.00 68.12 86 ASP A O 1
ATOM 693 N N . ILE A 1 87 ? 15.533 -5.248 -4.640 1.00 76.25 87 ILE A N 1
ATOM 694 C CA . ILE A 1 87 ? 14.402 -4.336 -4.897 1.00 76.25 87 ILE A CA 1
ATOM 695 C C . ILE A 1 87 ? 13.981 -4.372 -6.371 1.00 76.25 87 ILE A C 1
ATOM 697 O O . ILE A 1 87 ? 12.791 -4.401 -6.688 1.00 76.25 87 ILE A O 1
ATOM 701 N N . TYR A 1 88 ? 14.952 -4.332 -7.285 1.00 84.50 88 TYR A N 1
ATOM 702 C CA . TYR A 1 88 ? 14.709 -4.190 -8.717 1.00 84.50 88 TYR A CA 1
ATOM 703 C C . TYR A 1 88 ? 14.938 -5.517 -9.446 1.00 84.50 88 TYR A C 1
ATOM 705 O O . TYR A 1 88 ? 15.969 -6.156 -9.268 1.00 84.50 88 TYR A O 1
ATOM 713 N N . ALA A 1 89 ? 14.000 -5.913 -10.313 1.00 84.56 89 ALA A N 1
ATOM 714 C CA . ALA A 1 89 ? 13.932 -7.272 -10.869 1.00 84.56 89 ALA A CA 1
ATOM 715 C C . ALA A 1 89 ? 15.178 -7.736 -11.657 1.00 84.56 89 ALA A C 1
ATOM 717 O O . ALA A 1 89 ? 15.385 -8.938 -11.800 1.00 84.56 89 ALA A O 1
ATOM 718 N N . SER A 1 90 ? 15.993 -6.804 -12.161 1.00 86.38 90 SER A N 1
ATOM 719 C CA . SER A 1 90 ? 17.313 -7.067 -12.750 1.00 86.38 90 SER A CA 1
ATOM 720 C C . SER A 1 90 ? 18.383 -6.089 -12.227 1.00 86.38 90 SER A C 1
ATOM 722 O O . SER A 1 90 ? 19.241 -5.639 -12.989 1.00 86.38 90 SER A O 1
ATOM 724 N N . GLY A 1 91 ? 18.275 -5.666 -10.963 1.00 86.25 91 GLY A N 1
ATOM 725 C CA . GLY A 1 91 ? 19.104 -4.607 -10.379 1.00 86.25 91 GLY A CA 1
ATOM 726 C C . GLY A 1 91 ? 18.826 -3.212 -10.957 1.00 86.25 91 GLY A C 1
ATOM 727 O O . GLY A 1 91 ? 17.828 -2.974 -11.649 1.00 86.25 91 GLY A O 1
ATOM 728 N N . LEU A 1 92 ? 19.701 -2.249 -10.652 1.00 86.31 92 LEU A N 1
ATOM 729 C CA . LEU A 1 92 ? 19.566 -0.874 -11.150 1.00 86.31 92 LEU A CA 1
ATOM 730 C C . LEU A 1 92 ? 19.801 -0.787 -12.672 1.00 86.31 92 LEU A C 1
ATOM 732 O O . LEU A 1 92 ? 20.797 -1.319 -13.161 1.00 86.31 92 LEU A O 1
ATOM 736 N N . PRO A 1 93 ? 18.960 -0.049 -13.428 1.00 85.81 93 PRO A N 1
ATOM 737 C CA . PRO A 1 93 ? 19.176 0.165 -14.856 1.00 85.81 93 PRO A CA 1
ATOM 738 C C . PRO A 1 93 ? 20.509 0.862 -15.161 1.00 85.81 93 PRO A C 1
ATOM 740 O O . PRO A 1 93 ? 20.944 1.752 -14.427 1.00 85.81 93 PRO A O 1
ATOM 743 N N . GLU A 1 94 ? 21.112 0.513 -16.298 1.00 82.88 94 GLU A N 1
ATOM 744 C CA . GLU A 1 94 ? 22.403 1.052 -16.735 1.00 82.88 94 GLU A CA 1
ATOM 745 C C . GLU A 1 94 ? 22.438 2.595 -16.735 1.00 82.88 94 GLU A C 1
ATOM 747 O O . GLU A 1 94 ? 21.473 3.278 -17.103 1.00 82.88 94 GLU A O 1
ATOM 752 N N . GLY A 1 95 ? 23.563 3.155 -16.280 1.00 81.81 95 GLY A N 1
ATOM 753 C CA . GLY A 1 95 ? 23.768 4.599 -16.143 1.00 81.81 95 GLY A CA 1
ATOM 754 C C . GLY A 1 95 ? 23.081 5.248 -14.932 1.00 81.81 95 GLY A C 1
ATOM 755 O O . GLY A 1 95 ? 23.262 6.447 -14.711 1.00 81.81 95 GLY A O 1
ATOM 756 N N . ILE A 1 96 ? 22.323 4.500 -14.118 1.00 85.38 96 ILE A N 1
ATOM 757 C CA . ILE A 1 96 ? 21.726 5.008 -12.874 1.00 85.38 96 ILE A CA 1
ATOM 758 C C . ILE A 1 96 ? 22.629 4.677 -11.679 1.00 85.38 96 ILE A C 1
ATOM 760 O O . ILE A 1 96 ? 22.861 3.518 -11.351 1.00 85.38 96 ILE A O 1
ATOM 764 N N . SER A 1 97 ? 23.112 5.708 -10.980 1.00 85.50 97 SER A N 1
ATOM 765 C CA . SER A 1 97 ? 23.881 5.544 -9.739 1.00 85.50 97 SER A CA 1
ATOM 766 C C . SER A 1 97 ? 22.985 5.460 -8.498 1.00 85.50 97 SER A C 1
ATOM 768 O O . SER A 1 97 ? 21.954 6.132 -8.406 1.00 85.50 97 SER A O 1
ATOM 770 N N . LYS A 1 98 ? 23.412 4.652 -7.516 1.00 83.19 98 LYS A N 1
ATOM 771 C CA . LYS A 1 98 ? 22.744 4.468 -6.215 1.00 83.19 98 LYS A CA 1
ATOM 772 C C . LYS A 1 98 ? 22.536 5.815 -5.503 1.00 83.19 98 LYS A C 1
ATOM 774 O O . LYS A 1 98 ? 23.378 6.713 -5.582 1.00 83.19 98 LYS A O 1
ATOM 779 N N . ALA A 1 99 ? 21.414 5.968 -4.798 1.00 80.19 99 ALA A N 1
ATOM 780 C CA . ALA A 1 99 ? 21.198 7.131 -3.937 1.00 80.19 99 ALA A CA 1
ATOM 781 C C . ALA A 1 99 ? 22.199 7.112 -2.768 1.00 80.19 99 ALA A C 1
ATOM 783 O O . ALA A 1 99 ? 22.388 6.077 -2.134 1.00 80.19 99 ALA A O 1
ATOM 784 N N . LYS A 1 100 ? 22.826 8.258 -2.462 1.00 73.12 100 LYS A N 1
ATOM 785 C CA . LYS A 1 100 ? 23.751 8.365 -1.316 1.00 73.12 100 LYS A CA 1
ATOM 786 C C . LYS A 1 100 ? 23.021 8.276 0.025 1.00 73.12 100 LYS A C 1
ATOM 788 O O . LYS A 1 100 ? 23.518 7.633 0.940 1.00 73.12 100 LYS A O 1
ATOM 793 N N . VAL A 1 101 ? 21.859 8.924 0.124 1.00 75.19 101 VAL A N 1
ATOM 794 C CA . VAL A 1 101 ? 20.978 8.896 1.298 1.00 75.19 101 VAL A CA 1
ATOM 795 C C . VAL A 1 101 ? 19.528 8.883 0.793 1.00 75.19 101 VAL A C 1
ATOM 797 O O . VAL A 1 101 ? 18.988 9.944 0.486 1.00 75.19 101 VAL A O 1
ATOM 800 N N . PRO A 1 102 ? 18.917 7.705 0.593 1.00 81.12 102 PRO A N 1
ATOM 801 C CA . PRO A 1 102 ? 17.548 7.611 0.103 1.00 81.12 102 PRO A CA 1
ATOM 802 C C . PRO A 1 102 ? 16.568 7.872 1.253 1.00 81.12 102 PRO A C 1
ATOM 804 O O . PRO A 1 102 ? 16.364 7.015 2.108 1.00 81.12 102 PRO A O 1
ATOM 807 N N . PHE A 1 103 ? 15.951 9.052 1.278 1.00 89.00 103 PHE A N 1
ATOM 808 C CA . PHE A 1 103 ? 14.852 9.350 2.201 1.00 89.00 103 PHE A CA 1
ATOM 809 C C . PHE A 1 103 ? 13.487 9.195 1.522 1.00 89.00 103 PHE A C 1
ATOM 811 O O . PHE A 1 103 ? 13.340 9.452 0.323 1.00 89.00 103 PHE A O 1
ATOM 818 N N . MET A 1 104 ? 12.490 8.809 2.316 1.00 91.19 104 MET A N 1
ATOM 819 C CA . MET A 1 104 ? 11.070 8.932 2.014 1.00 91.19 104 MET A CA 1
ATOM 820 C C . MET A 1 104 ? 10.452 9.980 2.936 1.00 91.19 104 MET A C 1
ATOM 822 O O . MET A 1 104 ? 10.697 9.988 4.141 1.00 91.19 104 MET A O 1
ATOM 826 N N . TYR A 1 105 ? 9.630 10.848 2.362 1.00 94.00 105 TYR A N 1
ATOM 827 C CA . TYR A 1 105 ? 8.848 11.852 3.070 1.00 94.00 105 TYR A CA 1
ATOM 828 C C . TYR A 1 105 ? 7.377 11.497 2.912 1.00 94.00 105 TYR A C 1
ATOM 830 O O . TYR A 1 105 ? 6.931 11.319 1.780 1.00 94.00 105 TYR A O 1
ATOM 838 N N . THR A 1 106 ? 6.635 11.412 4.014 1.00 95.44 106 THR A N 1
ATOM 839 C CA . THR A 1 106 ? 5.203 11.084 4.014 1.00 95.44 106 THR A CA 1
ATOM 840 C C . THR A 1 106 ? 4.420 12.164 4.746 1.00 95.44 106 THR A C 1
ATOM 842 O O . THR A 1 106 ? 4.802 12.575 5.841 1.00 95.44 106 THR A O 1
ATOM 845 N N . ALA A 1 107 ? 3.308 12.594 4.156 1.00 96.94 107 ALA A N 1
ATOM 846 C CA . ALA A 1 107 ? 2.284 13.408 4.793 1.00 96.94 107 ALA A CA 1
ATOM 847 C C . ALA A 1 107 ? 0.957 12.645 4.757 1.00 96.94 107 ALA A C 1
ATOM 849 O O . ALA A 1 107 ? 0.499 12.243 3.690 1.00 96.94 107 ALA A O 1
ATOM 850 N N . ASN A 1 108 ? 0.354 12.435 5.921 1.00 96.44 108 ASN A N 1
ATOM 851 C CA . ASN A 1 108 ? -0.856 11.650 6.118 1.00 96.44 108 ASN A CA 1
ATOM 852 C C . ASN A 1 108 ? -1.887 12.471 6.904 1.00 96.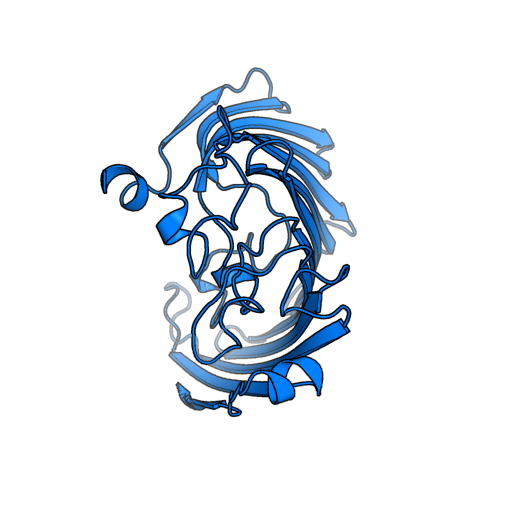44 108 ASN A C 1
ATOM 854 O O . ASN A 1 108 ? -1.534 13.192 7.836 1.00 96.44 108 ASN A O 1
ATOM 858 N N . TRP A 1 109 ? -3.152 12.378 6.509 1.00 97.25 109 TRP A N 1
ATOM 859 C CA . TRP A 1 109 ? -4.275 13.083 7.110 1.00 97.25 109 TRP A CA 1
ATOM 860 C C . TRP A 1 109 ? -5.387 12.093 7.447 1.00 97.25 109 TRP A C 1
ATOM 862 O O . TRP A 1 109 ? -6.017 11.519 6.552 1.00 97.25 109 TRP A O 1
ATOM 872 N N . ASN A 1 110 ? -5.647 11.929 8.743 1.00 96.50 110 ASN A N 1
ATOM 873 C CA . ASN A 1 110 ? -6.756 11.140 9.263 1.00 96.50 110 ASN A CA 1
ATOM 874 C C . ASN A 1 110 ? -7.862 12.092 9.726 1.00 96.50 110 ASN A C 1
ATOM 876 O O . ASN A 1 110 ? -7.609 13.040 10.473 1.00 96.50 110 ASN A O 1
ATOM 880 N N . SER A 1 111 ? -9.103 11.853 9.307 1.00 96.94 111 SER A N 1
ATOM 881 C CA . SER A 1 111 ? -10.234 12.693 9.716 1.00 96.94 111 SER A CA 1
ATOM 882 C C . SER A 1 111 ? -11.536 11.921 9.887 1.00 96.94 111 SER A C 1
ATOM 884 O O . SER A 1 111 ? -11.753 10.913 9.221 1.00 96.94 111 SER A O 1
ATOM 886 N N . TYR A 1 112 ? -12.385 12.400 10.799 1.00 97.25 112 TYR A N 1
ATOM 887 C CA . TYR A 1 112 ? -13.648 11.778 11.192 1.00 97.25 112 TYR A CA 1
ATOM 888 C C . TYR A 1 112 ? -14.825 12.748 11.025 1.00 97.25 112 TYR A C 1
ATOM 890 O O . TYR A 1 112 ? -14.787 13.881 11.505 1.00 97.25 112 TYR A O 1
ATOM 898 N N . PHE A 1 113 ? -15.908 12.262 10.425 1.00 96.50 113 PHE A N 1
ATOM 899 C CA . PHE A 1 113 ? -17.136 12.998 10.121 1.00 96.50 113 PHE A CA 1
ATOM 900 C C . PHE A 1 113 ? -18.365 12.181 10.544 1.00 96.50 113 PHE A C 1
ATOM 902 O O . PHE A 1 113 ? -18.255 10.981 10.794 1.00 96.50 113 PHE A O 1
ATOM 909 N N . ILE A 1 114 ? -19.535 12.831 10.610 1.00 95.06 114 ILE A N 1
ATOM 910 C CA . ILE A 1 114 ? -20.844 12.207 10.902 1.00 95.06 114 ILE A CA 1
ATOM 911 C C . ILE A 1 114 ? -20.766 11.319 12.159 1.00 95.06 114 ILE A C 1
ATOM 913 O O . ILE A 1 114 ? -20.801 10.097 12.079 1.00 95.06 114 ILE A O 1
ATOM 917 N N . ASP A 1 115 ? -20.552 11.929 13.327 1.00 93.69 115 ASP A N 1
ATOM 918 C CA . ASP A 1 115 ? -20.385 11.219 14.610 1.00 93.69 115 ASP A CA 1
ATOM 919 C C . ASP A 1 115 ? -19.321 10.103 14.583 1.00 93.69 115 ASP A C 1
ATOM 921 O O . ASP A 1 115 ? -19.425 9.094 15.276 1.00 93.69 115 ASP A O 1
ATOM 925 N N . ARG A 1 116 ? -18.268 10.313 13.777 1.00 93.75 116 ARG A N 1
ATOM 926 C CA . ARG A 1 116 ? -17.158 9.384 13.495 1.00 93.75 116 ARG A CA 1
ATOM 927 C C . ARG A 1 116 ? -17.521 8.146 12.671 1.00 93.75 116 ARG A C 1
ATOM 929 O O . ARG A 1 116 ? -16.630 7.335 12.434 1.00 93.75 116 ARG A O 1
ATOM 936 N N . SER A 1 117 ? -18.756 8.018 12.175 1.00 95.69 117 SER A N 1
ATOM 937 C CA . SER A 1 117 ? -19.130 6.898 11.303 1.00 95.69 117 SER A CA 1
ATOM 938 C C . SER A 1 117 ? -18.546 6.994 9.894 1.00 95.69 117 SER A C 1
ATOM 940 O O . SER A 1 117 ? -18.567 6.006 9.173 1.00 95.69 117 SER A O 1
ATOM 942 N N . LEU A 1 118 ? -18.050 8.164 9.479 1.00 97.12 118 LEU A N 1
ATOM 943 C CA . LEU A 1 118 ? -17.313 8.347 8.229 1.00 97.12 118 LEU A CA 1
ATOM 944 C C . LEU A 1 118 ? -15.870 8.757 8.553 1.00 97.12 118 LEU A C 1
ATOM 946 O O . LEU A 1 118 ? -15.657 9.723 9.286 1.00 97.12 118 LEU A O 1
ATOM 950 N N . GLN A 1 119 ? -14.883 8.045 8.014 1.00 97.00 119 GLN A N 1
ATOM 951 C CA . GLN A 1 119 ? -13.456 8.318 8.204 1.00 97.00 119 GLN A CA 1
ATOM 952 C C . GLN A 1 119 ? -12.771 8.503 6.846 1.00 97.00 119 GLN A C 1
ATOM 954 O O . GLN A 1 119 ? -13.018 7.727 5.924 1.00 97.00 119 GLN A O 1
ATOM 959 N N . PHE A 1 120 ? -11.870 9.479 6.734 1.00 96.44 120 PHE A N 1
ATOM 960 C CA . PHE A 1 120 ? -10.967 9.630 5.588 1.00 96.44 120 PHE A CA 1
ATOM 961 C C . PHE A 1 120 ? -9.515 9.462 6.045 1.00 96.44 120 PHE A C 1
ATOM 963 O O . PHE A 1 120 ? -9.109 10.073 7.038 1.00 96.44 120 PHE A O 1
ATOM 970 N N . ARG A 1 121 ? -8.746 8.638 5.323 1.00 95.75 121 ARG A N 1
ATOM 971 C CA . ARG A 1 121 ? -7.340 8.292 5.604 1.00 95.75 121 ARG A CA 1
ATOM 972 C C . ARG A 1 121 ? -6.498 8.517 4.360 1.00 95.75 121 ARG A C 1
ATOM 974 O O . ARG A 1 121 ? -6.338 7.617 3.532 1.00 95.75 121 ARG A O 1
ATOM 981 N N . TYR A 1 122 ? -6.032 9.747 4.184 1.00 96.62 122 TYR A N 1
ATOM 982 C CA . TYR A 1 122 ? -5.346 10.174 2.966 1.00 96.62 122 TYR A CA 1
ATOM 983 C C . TYR A 1 122 ? -3.845 10.295 3.212 1.00 96.62 122 TYR A C 1
ATOM 985 O O . TYR A 1 122 ? -3.435 10.734 4.282 1.00 96.62 122 TYR A O 1
ATOM 993 N N . ALA A 1 123 ? -3.018 9.928 2.238 1.00 95.50 123 ALA A N 1
ATOM 994 C CA . ALA A 1 123 ? -1.572 10.060 2.339 1.00 95.50 123 ALA A CA 1
ATOM 995 C C . ALA A 1 123 ? -0.917 10.409 1.005 1.00 95.50 123 ALA A C 1
ATOM 997 O O . ALA A 1 123 ? -1.370 10.007 -0.066 1.00 95.50 123 ALA A O 1
ATOM 998 N N . MET A 1 124 ? 0.198 11.125 1.100 1.00 95.62 124 MET A N 1
ATOM 999 C CA . MET A 1 124 ? 1.126 11.377 0.009 1.00 95.62 124 MET A CA 1
ATOM 1000 C C . MET A 1 124 ? 2.538 11.056 0.482 1.00 95.62 124 MET A C 1
ATOM 1002 O O . MET A 1 124 ? 2.967 11.573 1.515 1.00 95.62 124 MET A O 1
ATOM 1006 N N . SER A 1 125 ? 3.271 10.255 -0.288 1.00 93.75 125 SER A N 1
ATOM 1007 C CA . SER A 1 125 ? 4.683 9.968 -0.031 1.00 93.75 125 SER A CA 1
ATOM 1008 C C . SER A 1 125 ? 5.543 10.256 -1.257 1.00 93.75 125 SER A C 1
ATOM 1010 O O . SER A 1 125 ? 5.130 10.016 -2.391 1.00 93.75 125 SER A O 1
ATOM 1012 N N . VAL A 1 126 ? 6.768 10.728 -1.033 1.00 93.69 126 VAL A N 1
ATOM 1013 C CA . VAL A 1 126 ? 7.821 10.800 -2.054 1.00 93.69 126 VAL A CA 1
ATOM 1014 C C . VAL A 1 126 ? 9.088 10.139 -1.523 1.00 93.69 126 VAL A C 1
ATOM 1016 O O . VAL A 1 126 ? 9.615 10.545 -0.490 1.00 93.69 126 VAL A O 1
ATOM 1019 N N . GLY A 1 127 ? 9.562 9.104 -2.216 1.00 91.06 127 GLY A N 1
ATOM 1020 C CA . GLY A 1 127 ? 10.753 8.328 -1.867 1.00 91.06 127 GLY A CA 1
ATOM 1021 C C . GLY A 1 127 ? 11.843 8.470 -2.920 1.00 91.06 127 GLY A C 1
ATOM 1022 O O . GLY A 1 127 ? 11.573 8.346 -4.115 1.00 91.06 127 GLY A O 1
ATOM 1023 N N . GLN A 1 128 ? 13.086 8.723 -2.507 1.00 90.00 128 GLN A N 1
ATOM 1024 C CA . GLN A 1 128 ? 14.217 8.691 -3.432 1.00 90.00 128 GLN A CA 1
ATOM 1025 C C . GLN A 1 128 ? 14.638 7.239 -3.710 1.00 90.00 128 GLN A C 1
ATOM 1027 O O . GLN A 1 128 ? 15.097 6.536 -2.813 1.00 90.00 128 GLN A O 1
ATOM 1032 N N . GLN A 1 129 ? 14.521 6.821 -4.970 1.00 87.12 129 GLN A N 1
ATOM 1033 C CA . GLN A 1 129 ? 14.838 5.472 -5.454 1.00 87.12 129 GLN A CA 1
ATOM 1034 C C . GLN A 1 129 ? 16.312 5.311 -5.849 1.00 87.12 129 GLN A C 1
ATOM 1036 O O . GLN A 1 129 ? 16.932 4.287 -5.586 1.00 87.12 129 GLN A O 1
ATOM 1041 N N . ALA A 1 130 ? 16.882 6.335 -6.490 1.00 87.38 130 ALA A N 1
ATOM 1042 C CA . ALA A 1 130 ? 18.283 6.379 -6.906 1.00 87.38 130 ALA A CA 1
ATOM 1043 C C . ALA A 1 130 ? 18.744 7.842 -7.063 1.00 87.38 130 ALA A C 1
ATOM 1045 O O . ALA A 1 130 ? 18.018 8.781 -6.721 1.00 87.38 130 ALA A O 1
ATOM 1046 N N . ASN A 1 131 ? 19.957 8.086 -7.558 1.00 88.12 131 ASN A N 1
ATOM 1047 C CA . ASN A 1 131 ? 20.451 9.446 -7.779 1.00 88.12 131 ASN A CA 1
ATOM 1048 C C . ASN A 1 131 ? 19.554 10.217 -8.774 1.00 88.12 131 ASN A C 1
ATOM 1050 O O . ASN A 1 131 ? 19.480 9.862 -9.950 1.00 88.12 131 ASN A O 1
ATOM 1054 N N . LYS A 1 132 ? 18.875 11.274 -8.299 1.00 89.25 132 LYS A N 1
ATOM 1055 C CA . LYS A 1 132 ? 17.860 12.045 -9.052 1.00 89.25 132 LYS A CA 1
ATOM 1056 C C . LYS A 1 132 ? 16.730 11.171 -9.639 1.00 89.25 132 LYS A C 1
ATOM 1058 O O . LYS A 1 132 ? 16.293 11.402 -10.769 1.00 89.25 132 LYS A O 1
ATOM 1063 N N . LYS A 1 133 ? 16.294 10.150 -8.890 1.00 92.62 133 LYS A N 1
ATOM 1064 C CA . LYS A 1 133 ? 15.187 9.248 -9.248 1.00 92.62 133 LYS A CA 1
ATOM 1065 C C . LYS A 1 133 ? 14.228 9.086 -8.078 1.00 92.62 133 LYS A C 1
ATOM 1067 O O . LYS A 1 133 ? 14.691 8.839 -6.963 1.00 92.62 133 LYS A O 1
ATOM 1072 N N . TYR A 1 134 ? 12.928 9.203 -8.331 1.00 92.69 134 TYR A N 1
ATOM 1073 C CA . TYR A 1 134 ? 11.904 9.259 -7.288 1.00 92.69 134 TYR A CA 1
ATOM 1074 C C . TYR A 1 134 ? 10.698 8.359 -7.578 1.00 92.69 134 TYR A C 1
ATOM 1076 O O . TYR A 1 134 ? 10.293 8.179 -8.727 1.00 92.69 134 TYR A O 1
ATOM 1084 N N . ALA A 1 135 ? 10.097 7.853 -6.504 1.00 92.94 135 ALA A N 1
ATOM 1085 C CA . ALA A 1 135 ? 8.753 7.299 -6.487 1.00 92.94 135 ALA A CA 1
ATOM 1086 C C . ALA A 1 135 ? 7.811 8.252 -5.751 1.00 92.94 135 ALA A C 1
ATOM 1088 O O . ALA A 1 135 ? 8.161 8.814 -4.712 1.00 92.94 135 ALA A O 1
ATOM 1089 N N . TYR A 1 136 ? 6.607 8.401 -6.285 1.00 94.38 136 TYR A N 1
ATOM 1090 C CA . TYR A 1 136 ? 5.506 9.152 -5.700 1.00 94.38 136 TYR A CA 1
ATOM 1091 C C . TYR A 1 136 ? 4.375 8.178 -5.398 1.00 94.38 136 TYR A C 1
ATOM 1093 O O . TYR A 1 136 ? 4.031 7.362 -6.253 1.00 94.38 136 TYR A O 1
ATOM 1101 N N . HIS A 1 137 ? 3.805 8.275 -4.203 1.00 92.94 137 HIS A N 1
ATOM 1102 C CA . HIS A 1 137 ? 2.695 7.453 -3.736 1.00 92.94 137 HIS A CA 1
ATOM 1103 C C . HIS A 1 137 ? 1.568 8.372 -3.267 1.00 92.94 137 HIS A C 1
ATOM 1105 O O . HIS A 1 137 ? 1.818 9.387 -2.615 1.00 92.94 137 HIS A O 1
ATOM 1111 N N . PHE A 1 138 ? 0.338 8.020 -3.610 1.00 94.75 138 PHE A N 1
ATOM 1112 C CA . PHE A 1 138 ? -0.875 8.729 -3.235 1.00 94.75 138 PHE A CA 1
ATOM 1113 C C . PHE A 1 138 ? -1.928 7.702 -2.831 1.00 94.75 138 PHE A C 1
ATOM 1115 O O . PHE A 1 138 ? -2.216 6.792 -3.604 1.00 94.75 138 PHE A O 1
ATOM 1122 N N . THR A 1 139 ? -2.517 7.867 -1.654 1.00 93.81 139 THR A N 1
ATOM 1123 C CA . THR A 1 139 ? -3.520 6.943 -1.120 1.00 93.81 139 THR A CA 1
ATOM 1124 C C . THR A 1 139 ? -4.704 7.724 -0.579 1.00 93.81 139 THR A C 1
ATOM 1126 O O . THR A 1 139 ? -4.522 8.660 0.198 1.00 93.81 139 THR A O 1
ATOM 1129 N N . CYS A 1 140 ? -5.918 7.302 -0.919 1.00 94.31 140 CYS A N 1
ATOM 1130 C CA . CYS A 1 140 ? -7.162 7.835 -0.381 1.00 94.31 140 CYS A CA 1
ATOM 1131 C C . CYS A 1 140 ? -8.072 6.706 0.098 1.00 94.31 140 CYS A C 1
ATOM 1133 O O . CYS A 1 140 ? -8.753 6.094 -0.721 1.00 94.31 140 CYS A O 1
ATOM 1135 N N . GLY A 1 141 ? -8.119 6.470 1.412 1.00 95.56 141 GLY A N 1
ATOM 1136 C CA . GLY A 1 141 ? -9.116 5.590 2.020 1.00 95.56 141 GLY A CA 1
ATOM 1137 C C . GLY A 1 141 ? -10.350 6.338 2.503 1.00 95.56 141 GLY A C 1
ATOM 1138 O O . GLY A 1 141 ? -10.231 7.342 3.209 1.00 95.56 141 GLY A O 1
ATOM 1139 N N . ASN A 1 142 ? -11.526 5.832 2.138 1.00 96.19 142 ASN A N 1
ATOM 1140 C CA . ASN A 1 142 ? -12.838 6.324 2.548 1.00 96.19 142 ASN A CA 1
ATOM 1141 C C . ASN A 1 142 ? -13.564 5.198 3.276 1.00 96.19 142 ASN A C 1
ATOM 1143 O O . ASN A 1 142 ? -13.813 4.164 2.669 1.00 96.19 142 ASN A O 1
ATOM 1147 N N . ILE A 1 143 ? -13.903 5.385 4.549 1.00 96.38 143 ILE A N 1
ATOM 1148 C CA . ILE A 1 143 ? -14.412 4.319 5.416 1.00 96.38 143 ILE A CA 1
ATOM 1149 C C . ILE A 1 143 ? -15.739 4.735 6.024 1.00 96.38 143 ILE A C 1
ATOM 1151 O O . ILE A 1 143 ? -15.820 5.780 6.665 1.00 96.38 143 ILE A O 1
ATOM 1155 N N . TYR A 1 144 ? -16.757 3.898 5.878 1.00 96.56 144 TYR A N 1
ATOM 1156 C CA . TYR A 1 144 ? -18.031 4.025 6.567 1.00 96.56 144 TYR A CA 1
ATOM 1157 C C . TYR A 1 144 ? -18.209 2.867 7.552 1.00 96.56 144 TYR A C 1
ATOM 1159 O O . TYR A 1 144 ? -18.229 1.708 7.153 1.00 96.56 144 TYR A O 1
ATOM 1167 N N . GLU A 1 145 ? -18.363 3.172 8.838 1.00 95.12 145 GLU A N 1
ATOM 1168 C CA . GLU A 1 145 ? -18.561 2.184 9.902 1.00 95.12 145 GLU A CA 1
ATOM 1169 C C . GLU A 1 145 ? -19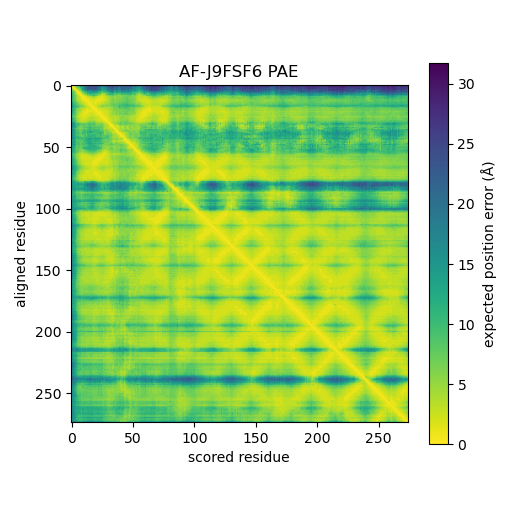.736 2.622 10.786 1.00 95.12 145 GLU A C 1
ATOM 1171 O O . GLU A 1 145 ? -19.648 3.604 11.529 1.00 95.12 145 GLU A O 1
ATOM 1176 N N . LYS A 1 146 ? -20.876 1.923 10.687 1.00 95.25 146 LYS A N 1
ATOM 1177 C CA . LYS A 1 146 ? -22.067 2.208 11.501 1.00 95.25 146 LYS A CA 1
ATOM 1178 C C . LYS A 1 146 ? -22.948 0.977 11.692 1.00 95.25 146 LYS A C 1
ATOM 1180 O O . LYS A 1 146 ? -23.499 0.423 10.742 1.00 95.25 146 LYS A O 1
ATOM 1185 N N . GLY A 1 147 ? -23.176 0.613 12.954 1.00 93.12 147 GLY A N 1
ATOM 1186 C CA . GLY A 1 147 ? -24.056 -0.499 13.312 1.00 93.12 147 GLY A CA 1
ATOM 1187 C C . GLY A 1 147 ? -23.513 -1.833 12.778 1.00 93.12 147 GLY A C 1
ATOM 1188 O O . GLY A 1 147 ? -22.412 -2.207 13.169 1.00 93.12 147 GLY A O 1
ATOM 1189 N N . PRO A 1 148 ? -24.258 -2.567 11.928 1.00 94.56 148 PRO A N 1
ATOM 1190 C CA . PRO A 1 148 ?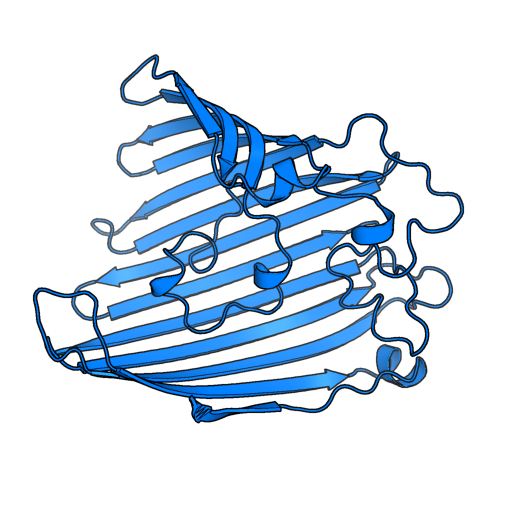 -23.803 -3.834 11.358 1.00 94.56 148 PRO A CA 1
ATOM 1191 C C . PRO A 1 148 ? -22.939 -3.686 10.094 1.00 94.56 148 PRO A C 1
ATOM 1193 O O . PRO A 1 148 ? -22.530 -4.708 9.556 1.00 94.56 148 PRO A O 1
ATOM 1196 N N . ILE A 1 149 ? -22.715 -2.469 9.583 1.00 95.38 149 ILE A N 1
ATOM 1197 C CA . ILE A 1 149 ? -21.992 -2.228 8.325 1.00 95.38 149 ILE A CA 1
ATOM 1198 C C . ILE A 1 149 ? -20.622 -1.619 8.616 1.00 95.38 149 ILE A C 1
ATOM 1200 O O . ILE A 1 149 ? -20.534 -0.565 9.253 1.00 95.38 149 ILE A O 1
ATOM 1204 N N . LEU A 1 150 ? -19.592 -2.237 8.047 1.00 94.50 150 LEU A N 1
ATOM 1205 C CA . LEU A 1 150 ? -18.303 -1.630 7.748 1.00 94.50 150 LEU A CA 1
ATOM 120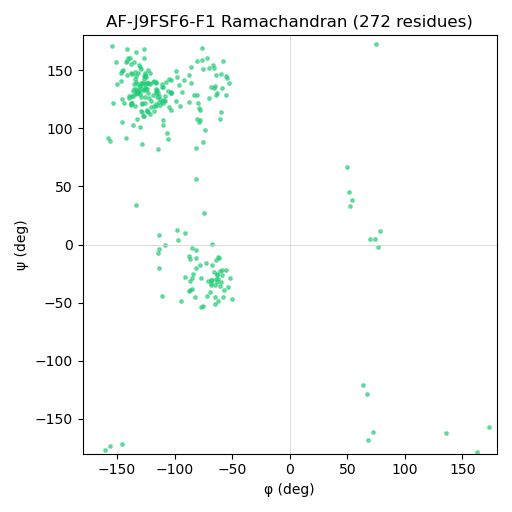6 C C . LEU A 1 150 ? -18.117 -1.701 6.227 1.00 94.50 150 LEU A C 1
ATOM 1208 O O . LEU A 1 150 ? -18.280 -2.756 5.631 1.00 94.50 150 LEU A O 1
ATOM 1212 N N . ALA A 1 151 ? -17.793 -0.589 5.585 1.00 95.56 151 ALA A N 1
ATOM 1213 C CA . ALA A 1 151 ? -17.484 -0.546 4.162 1.00 95.56 151 ALA A CA 1
ATOM 1214 C C . ALA A 1 151 ? -16.341 0.432 3.913 1.00 95.56 151 ALA A C 1
ATOM 1216 O O . ALA A 1 151 ? -16.257 1.463 4.586 1.00 95.56 151 ALA A O 1
ATOM 1217 N N . TYR A 1 152 ? -15.483 0.152 2.937 1.00 95.44 152 TYR A N 1
ATOM 1218 C CA . TYR A 1 152 ? -14.464 1.107 2.518 1.00 95.44 152 TYR A CA 1
ATOM 1219 C C . TYR A 1 152 ? -14.216 1.106 1.012 1.00 95.44 152 TYR A C 1
ATOM 1221 O O . TYR A 1 152 ? -14.493 0.139 0.302 1.00 95.44 152 TYR A O 1
ATOM 1229 N N . VAL A 1 153 ? -13.689 2.235 0.538 1.00 96.06 153 VAL A N 1
ATOM 1230 C CA . VAL A 1 153 ? -13.097 2.382 -0.790 1.00 96.06 153 VAL A CA 1
ATOM 1231 C C . VAL A 1 153 ? -11.721 3.016 -0.634 1.00 96.06 153 VAL A C 1
ATOM 1233 O O . VAL A 1 153 ? -11.613 4.177 -0.222 1.00 96.06 153 VAL A O 1
ATOM 1236 N N . ASP A 1 154 ? -10.689 2.259 -0.993 1.00 94.88 154 ASP A N 1
ATOM 1237 C CA . ASP A 1 154 ? -9.307 2.721 -1.063 1.00 94.88 154 ASP A CA 1
ATOM 1238 C C . ASP A 1 154 ? -8.915 2.955 -2.526 1.00 94.88 154 ASP A C 1
ATOM 1240 O O . ASP A 1 154 ? -9.108 2.101 -3.391 1.00 94.88 154 ASP A O 1
ATOM 1244 N N . VAL A 1 155 ? -8.329 4.117 -2.808 1.00 95.38 155 VAL A N 1
ATOM 1245 C CA . VAL A 1 155 ? -7.688 4.423 -4.093 1.00 95.38 155 VAL A CA 1
ATOM 1246 C C . VAL A 1 155 ? -6.207 4.638 -3.842 1.00 95.38 155 VAL A C 1
ATOM 1248 O O . VAL A 1 155 ? -5.835 5.534 -3.088 1.00 95.38 155 VAL A O 1
ATOM 1251 N N . MET A 1 156 ? -5.363 3.839 -4.484 1.00 94.25 156 MET A N 1
ATOM 1252 C CA . MET A 1 156 ? -3.911 3.883 -4.341 1.00 94.25 156 MET A CA 1
ATOM 1253 C C . MET A 1 156 ? -3.284 4.116 -5.712 1.00 94.25 156 MET A C 1
ATOM 1255 O O . MET A 1 156 ? -3.564 3.392 -6.662 1.00 94.25 156 MET A O 1
ATOM 1259 N N . TYR A 1 157 ? -2.448 5.139 -5.842 1.00 95.06 157 TYR A N 1
ATOM 1260 C CA . TYR A 1 157 ? -1.761 5.483 -7.081 1.00 95.06 157 TYR A CA 1
ATOM 1261 C C . TYR A 1 157 ? -0.272 5.659 -6.819 1.00 95.06 157 TYR A C 1
ATOM 1263 O O . TYR A 1 157 ? 0.124 6.329 -5.863 1.00 95.06 157 TYR A O 1
ATOM 1271 N N . THR A 1 158 ? 0.565 5.108 -7.695 1.00 94.69 158 THR A N 1
ATOM 1272 C CA . THR A 1 158 ? 2.000 5.393 -7.680 1.00 94.69 158 THR A CA 1
ATOM 1273 C C . THR A 1 158 ? 2.529 5.749 -9.046 1.00 94.69 158 THR A C 1
ATOM 1275 O O . THR A 1 158 ? 2.007 5.350 -10.087 1.00 94.69 158 THR A O 1
ATOM 1278 N N . ARG A 1 159 ? 3.620 6.507 -9.023 1.00 96.06 159 ARG A N 1
ATOM 1279 C CA . ARG A 1 159 ? 4.401 6.856 -10.196 1.00 96.06 159 ARG A CA 1
ATOM 1280 C C . ARG A 1 159 ? 5.871 6.757 -9.847 1.00 96.06 159 ARG A C 1
ATOM 1282 O O . ARG A 1 159 ? 6.319 7.430 -8.922 1.00 96.06 159 ARG A O 1
ATOM 1289 N N . GLN A 1 160 ? 6.609 5.921 -10.563 1.00 94.81 160 GLN A N 1
ATOM 1290 C CA . GLN A 1 160 ? 7.974 5.555 -10.202 1.00 94.81 160 GLN A CA 1
ATOM 1291 C C . GLN A 1 160 ? 8.922 5.781 -11.378 1.00 94.81 160 GLN A C 1
ATOM 1293 O O . GLN A 1 160 ? 8.640 5.399 -12.515 1.00 94.81 160 GLN A O 1
ATOM 1298 N N . ASP A 1 161 ? 10.060 6.416 -11.112 1.00 94.62 161 ASP A N 1
ATOM 1299 C CA . ASP A 1 161 ? 11.128 6.555 -12.100 1.00 94.62 161 ASP A CA 1
ATOM 1300 C C . ASP A 1 161 ? 11.787 5.203 -12.413 1.00 94.62 161 ASP A C 1
ATOM 1302 O O . ASP A 1 161 ? 12.206 4.979 -13.551 1.00 94.62 161 ASP A O 1
ATOM 1306 N N . ILE A 1 162 ? 11.871 4.311 -11.422 1.00 93.38 162 ILE A N 1
ATOM 1307 C CA . ILE A 1 162 ? 12.362 2.932 -11.528 1.00 93.38 162 ILE A CA 1
ATOM 1308 C C . ILE A 1 162 ? 11.284 2.012 -10.950 1.00 93.38 162 ILE A C 1
ATOM 1310 O O . ILE A 1 162 ? 10.715 2.306 -9.902 1.00 93.38 162 ILE A O 1
ATOM 1314 N N . ASP A 1 163 ? 10.969 0.916 -11.628 1.00 92.44 163 ASP A N 1
ATOM 1315 C CA . ASP A 1 163 ? 9.879 0.033 -11.227 1.00 92.44 163 ASP A CA 1
ATOM 1316 C C . ASP A 1 163 ? 10.231 -0.801 -9.984 1.00 92.44 163 ASP A C 1
ATOM 1318 O O . ASP A 1 163 ? 10.899 -1.828 -10.077 1.00 92.44 163 ASP A O 1
ATOM 1322 N N . GLN A 1 164 ? 9.765 -0.345 -8.820 1.00 87.56 164 GLN A N 1
ATOM 1323 C CA . GLN A 1 164 ? 10.001 -0.976 -7.517 1.00 87.56 164 GLN A CA 1
ATOM 1324 C C . GLN A 1 164 ? 8.913 -1.996 -7.151 1.00 87.56 164 GLN A C 1
ATOM 1326 O O . GLN A 1 164 ? 9.200 -2.965 -6.459 1.00 87.56 164 GLN A O 1
ATOM 1331 N N . HIS A 1 165 ? 7.679 -1.833 -7.644 1.00 87.19 165 HIS A N 1
ATOM 1332 C CA . HIS A 1 165 ? 6.659 -2.886 -7.505 1.00 87.19 165 HIS A CA 1
ATOM 1333 C C . HIS A 1 165 ? 7.031 -4.106 -8.370 1.00 87.19 165 HIS A C 1
ATOM 1335 O O . HIS A 1 165 ? 6.719 -5.250 -8.036 1.00 87.19 165 HIS A O 1
ATOM 1341 N N . GLY A 1 166 ? 7.715 -3.875 -9.496 1.00 87.75 166 GLY A N 1
ATOM 1342 C CA . GLY A 1 166 ? 8.210 -4.919 -10.390 1.00 87.75 166 GLY A CA 1
ATOM 1343 C C . GLY A 1 166 ? 7.118 -5.590 -11.230 1.00 87.75 166 GLY A C 1
ATOM 1344 O O . GLY A 1 166 ? 7.413 -6.547 -11.942 1.00 87.75 166 GLY A O 1
ATOM 1345 N N . MET A 1 167 ? 5.866 -5.118 -11.163 1.00 89.25 167 MET A N 1
ATOM 1346 C CA . MET A 1 167 ? 4.744 -5.688 -11.920 1.00 89.25 167 MET A CA 1
ATOM 1347 C C . MET A 1 167 ? 4.923 -5.542 -13.436 1.00 89.25 167 MET A C 1
ATOM 1349 O O . MET A 1 167 ? 4.416 -6.381 -14.169 1.00 89.25 167 MET A O 1
ATOM 1353 N N . VAL A 1 168 ? 5.615 -4.501 -13.922 1.00 92.81 168 VAL A N 1
ATOM 1354 C CA . VAL A 1 168 ? 5.986 -4.386 -15.345 1.00 92.81 168 VAL A CA 1
ATOM 1355 C C . VAL A 1 168 ? 7.311 -5.101 -15.619 1.00 92.81 168 VAL A C 1
ATOM 1357 O O . VAL A 1 168 ? 7.442 -5.787 -16.631 1.00 92.81 168 VAL A O 1
ATOM 1360 N N . SER A 1 169 ? 8.275 -4.993 -14.703 1.00 92.50 169 SER A N 1
ATOM 1361 C CA . SER A 1 169 ? 9.623 -5.565 -14.856 1.00 92.50 169 SER A CA 1
ATOM 1362 C C . SER A 1 169 ? 9.668 -7.094 -14.955 1.00 92.50 169 SER A C 1
ATOM 1364 O O . SER A 1 169 ? 10.613 -7.642 -15.521 1.00 92.50 169 SER A O 1
ATOM 1366 N N . ARG A 1 170 ? 8.660 -7.781 -14.397 1.00 90.81 170 ARG A N 1
ATOM 1367 C CA . ARG A 1 170 ? 8.530 -9.249 -14.389 1.00 90.81 170 ARG A CA 1
ATOM 1368 C C . ARG A 1 170 ? 7.625 -9.809 -15.503 1.00 90.81 170 ARG A C 1
ATOM 1370 O O . ARG A 1 170 ? 7.376 -11.006 -15.528 1.00 90.81 170 ARG A O 1
ATOM 1377 N N . LEU A 1 171 ? 7.119 -8.962 -16.408 1.00 91.00 171 LEU A N 1
ATOM 1378 C CA . LEU A 1 171 ? 6.337 -9.389 -17.580 1.00 91.00 171 LEU A CA 1
ATOM 1379 C C . LEU A 1 171 ? 7.160 -10.079 -18.685 1.00 91.00 171 LEU A C 1
ATOM 1381 O O . LEU A 1 171 ? 6.663 -11.068 -19.222 1.00 91.00 171 LEU A O 1
ATOM 1385 N N . PRO A 1 172 ? 8.354 -9.588 -19.090 1.00 88.56 172 PRO A N 1
ATOM 1386 C CA . PRO A 1 172 ? 9.196 -10.331 -20.027 1.00 88.56 172 PRO A CA 1
ATOM 1387 C C . PRO A 1 172 ? 9.712 -11.643 -19.424 1.00 88.56 172 PRO A C 1
ATOM 1389 O O . PRO A 1 172 ? 9.931 -11.741 -18.218 1.00 88.56 172 PRO A O 1
ATOM 1392 N N . SER A 1 173 ? 9.959 -12.632 -20.290 1.00 83.81 173 SER A N 1
ATOM 1393 C CA . SER A 1 173 ? 10.490 -13.953 -19.912 1.00 83.81 173 SER A CA 1
ATOM 1394 C C . SER A 1 173 ? 11.855 -13.890 -19.221 1.00 83.81 173 SER A C 1
ATOM 1396 O O . SER A 1 173 ? 12.148 -14.708 -18.354 1.00 83.81 173 SER A O 1
ATOM 1398 N N . GLU A 1 174 ? 12.677 -12.910 -19.595 1.00 86.81 174 GLU A N 1
ATOM 1399 C CA . GLU A 1 174 ? 13.860 -12.499 -18.844 1.00 86.81 174 GLU A CA 1
ATOM 1400 C C . GLU A 1 174 ? 13.512 -11.208 -18.103 1.00 86.81 174 GLU A C 1
ATOM 1402 O O . GLU A 1 174 ? 13.210 -10.187 -18.729 1.00 86.81 174 GLU A O 1
ATOM 1407 N N . TYR A 1 175 ? 13.518 -11.252 -16.769 1.00 89.62 175 TYR A N 1
ATOM 1408 C CA . TYR A 1 175 ? 13.179 -10.092 -15.948 1.00 89.62 175 TYR A CA 1
ATOM 1409 C C . TYR A 1 175 ? 14.114 -8.918 -16.241 1.00 89.62 175 TYR A C 1
ATOM 1411 O O . TYR A 1 175 ? 15.334 -9.069 -16.297 1.00 89.62 175 TYR A O 1
ATOM 1419 N N . LYS A 1 176 ? 13.531 -7.727 -16.397 1.00 90.56 176 LYS A N 1
ATOM 1420 C CA . LYS A 1 176 ? 14.266 -6.511 -16.751 1.00 90.56 176 LYS A CA 1
ATOM 1421 C C . LYS A 1 176 ? 13.662 -5.317 -16.039 1.00 90.56 176 LYS A C 1
ATOM 1423 O O . LYS A 1 176 ? 12.485 -5.026 -16.226 1.00 90.56 176 LYS A O 1
ATOM 1428 N N . THR A 1 177 ? 14.456 -4.603 -15.244 1.00 92.69 177 THR A N 1
ATOM 1429 C CA . THR A 1 177 ? 13.980 -3.448 -14.473 1.00 92.69 177 THR A CA 1
ATOM 1430 C C . THR A 1 177 ? 13.431 -2.353 -15.392 1.00 92.69 177 THR A C 1
ATOM 1432 O O . THR A 1 177 ? 14.176 -1.644 -16.078 1.00 92.69 177 THR A O 1
ATOM 1435 N N . ALA A 1 178 ? 12.109 -2.197 -15.381 1.00 93.44 178 ALA A N 1
ATOM 1436 C CA . ALA A 1 178 ? 11.403 -1.148 -16.093 1.00 93.44 178 ALA A CA 1
ATOM 1437 C C . ALA A 1 178 ? 11.621 0.219 -15.425 1.00 93.44 178 ALA A C 1
ATOM 1439 O O . ALA A 1 178 ? 11.997 0.340 -14.256 1.00 93.44 178 ALA A O 1
ATOM 1440 N N . ARG A 1 179 ? 11.375 1.287 -16.182 1.00 95.06 179 ARG A N 1
ATOM 1441 C CA . ARG A 1 179 ? 11.392 2.673 -15.697 1.00 95.06 179 ARG A CA 1
ATOM 1442 C C . ARG A 1 179 ? 10.093 3.377 -16.051 1.00 95.06 179 ARG A C 1
ATOM 1444 O O . ARG A 1 179 ? 9.332 2.910 -16.900 1.00 95.06 179 ARG A O 1
ATOM 1451 N N . ASN A 1 180 ? 9.885 4.549 -15.458 1.00 96.50 180 ASN A N 1
ATOM 1452 C CA . ASN A 1 180 ? 8.738 5.414 -15.732 1.00 96.50 180 ASN A CA 1
ATOM 1453 C C . ASN A 1 180 ? 7.390 4.666 -15.624 1.00 96.50 180 ASN A C 1
ATOM 1455 O O . ASN A 1 180 ? 6.542 4.785 -16.519 1.00 96.50 180 ASN A O 1
ATOM 1459 N N . THR A 1 181 ? 7.209 3.857 -14.581 1.00 96.62 181 THR A N 1
ATOM 1460 C CA . THR A 1 181 ? 5.974 3.101 -14.354 1.00 96.62 181 THR A CA 1
ATOM 1461 C C . THR A 1 181 ? 4.942 3.937 -13.604 1.00 96.62 181 THR A C 1
ATOM 1463 O O . THR A 1 181 ? 5.268 4.874 -12.869 1.00 96.62 181 THR A O 1
ATOM 1466 N N . GLU A 1 182 ? 3.671 3.626 -13.822 1.00 96.62 182 GLU A N 1
ATOM 1467 C CA . GLU A 1 182 ? 2.557 4.133 -13.026 1.00 96.62 182 GLU A CA 1
ATOM 1468 C C . GLU A 1 182 ? 1.599 2.981 -12.706 1.00 96.62 182 GLU A C 1
ATOM 1470 O O . GLU A 1 182 ? 1.316 2.137 -13.564 1.00 96.62 182 GLU A O 1
ATOM 1475 N N . TYR A 1 183 ? 1.121 2.952 -11.465 1.00 95.69 183 TYR A N 1
ATOM 1476 C CA . TYR A 1 183 ? 0.216 1.934 -10.946 1.00 95.69 183 TYR A CA 1
ATOM 1477 C C . TYR A 1 183 ? -1.008 2.597 -10.331 1.00 95.69 183 TYR A C 1
ATOM 1479 O O . TYR A 1 183 ? -0.899 3.645 -9.698 1.00 95.69 183 TYR A O 1
ATOM 1487 N N . LEU A 1 184 ? -2.168 1.979 -10.513 1.00 95.88 184 LEU A N 1
ATOM 1488 C CA . LEU A 1 184 ? -3.419 2.365 -9.865 1.00 95.88 184 LEU A CA 1
ATOM 1489 C C . LEU A 1 184 ? -4.056 1.100 -9.304 1.00 95.88 184 LEU A C 1
ATOM 1491 O O . LEU A 1 184 ? -4.195 0.140 -10.055 1.00 95.88 184 LEU A O 1
ATOM 1495 N N . SER A 1 185 ? -4.467 1.133 -8.044 1.00 94.81 185 SER A N 1
ATOM 1496 C CA . SER A 1 185 ? -5.292 0.127 -7.381 1.00 94.81 185 SER A CA 1
ATOM 1497 C C . SER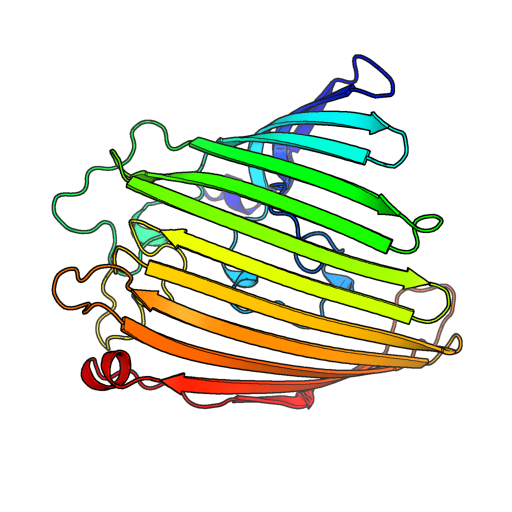 A 1 185 ? -6.539 0.819 -6.832 1.00 94.81 185 SER A C 1
ATOM 1499 O O . SER A 1 185 ? -6.444 1.878 -6.207 1.00 94.81 185 SER A O 1
ATOM 1501 N N . VAL A 1 186 ? -7.716 0.270 -7.118 1.00 95.81 186 VAL A N 1
ATOM 1502 C CA . VAL A 1 186 ? -8.997 0.714 -6.559 1.00 95.81 186 VAL A CA 1
ATOM 1503 C C . VAL A 1 186 ? -9.628 -0.485 -5.878 1.00 95.81 186 VAL A C 1
ATOM 1505 O O . VAL A 1 186 ? -9.978 -1.456 -6.545 1.00 95.81 186 VAL A O 1
ATOM 1508 N N . ILE A 1 187 ? -9.762 -0.409 -4.561 1.00 94.00 187 ILE A N 1
ATOM 1509 C CA . ILE A 1 187 ? -10.227 -1.490 -3.697 1.00 94.00 187 ILE A CA 1
ATOM 1510 C C . ILE A 1 187 ? -11.562 -1.050 -3.103 1.00 94.00 187 ILE A C 1
ATOM 1512 O O . ILE A 1 187 ? -11.670 0.061 -2.590 1.00 94.00 187 ILE A O 1
ATOM 1516 N N . GLY A 1 188 ? -12.579 -1.901 -3.186 1.00 94.88 188 GLY A N 1
ATOM 1517 C CA . GLY A 1 188 ? -13.891 -1.688 -2.583 1.00 94.88 188 GLY A CA 1
ATOM 1518 C C . GLY A 1 188 ? -14.301 -2.912 -1.780 1.00 94.88 188 GLY A C 1
ATOM 1519 O O . GLY A 1 188 ? -14.112 -4.039 -2.233 1.00 94.88 188 GLY A O 1
ATOM 1520 N N . ASP A 1 189 ? -14.845 -2.698 -0.590 1.00 94.12 189 ASP A N 1
ATOM 1521 C CA . ASP A 1 189 ? -15.047 -3.751 0.405 1.00 94.12 189 ASP A CA 1
ATOM 1522 C C . ASP A 1 189 ? -16.271 -3.425 1.272 1.00 94.12 189 ASP A C 1
ATOM 1524 O O . ASP A 1 189 ? -16.503 -2.262 1.624 1.00 94.12 189 ASP A O 1
ATOM 1528 N N . ILE A 1 190 ? -17.084 -4.442 1.557 1.00 95.06 190 ILE A N 1
ATOM 1529 C CA . ILE A 1 190 ? -18.264 -4.365 2.416 1.00 95.06 190 ILE A CA 1
ATOM 1530 C C . ILE A 1 190 ? -18.304 -5.605 3.316 1.00 95.06 190 ILE A C 1
ATOM 1532 O O . ILE A 1 190 ? -18.451 -6.737 2.849 1.00 95.06 190 ILE A O 1
ATOM 1536 N N . ASP A 1 191 ? -18.264 -5.355 4.619 1.00 93.75 191 ASP A N 1
ATOM 1537 C CA . ASP A 1 191 ? -18.430 -6.306 5.710 1.00 93.75 191 ASP A CA 1
ATOM 1538 C C . ASP A 1 191 ? -19.789 -6.044 6.393 1.00 93.75 191 ASP A C 1
ATOM 1540 O O . ASP A 1 191 ? -20.115 -4.916 6.790 1.00 93.75 191 ASP A O 1
ATOM 1544 N N . TYR A 1 192 ? -20.630 -7.079 6.462 1.00 95.25 192 TYR A N 1
ATOM 1545 C CA . TYR A 1 192 ? -21.989 -7.003 6.990 1.00 95.25 192 TYR A CA 1
ATOM 1546 C C . TYR A 1 192 ? -22.263 -8.047 8.074 1.00 95.25 192 TYR A C 1
ATOM 1548 O O . TYR A 1 192 ? -22.464 -9.246 7.827 1.00 95.25 192 TYR A O 1
ATOM 1556 N N . ARG A 1 193 ? -22.403 -7.541 9.298 1.00 94.19 193 ARG A N 1
ATOM 1557 C CA . ARG A 1 193 ? -22.698 -8.307 10.505 1.00 94.19 193 ARG A CA 1
ATOM 1558 C C . ARG A 1 193 ? -24.193 -8.602 10.626 1.00 94.19 193 ARG A C 1
ATOM 1560 O O . ARG A 1 193 ? -24.907 -7.926 11.367 1.00 94.19 193 ARG A O 1
ATOM 1567 N N . ILE A 1 194 ? -24.657 -9.659 9.953 1.00 93.75 194 ILE A N 1
ATOM 1568 C CA . ILE A 1 194 ? -26.059 -10.131 9.996 1.00 93.75 194 ILE A CA 1
ATOM 1569 C C . ILE A 1 194 ? -26.552 -10.282 11.443 1.00 93.75 194 ILE A C 1
ATOM 1571 O O . ILE A 1 194 ? -27.661 -9.877 11.789 1.00 93.75 194 ILE A O 1
ATOM 1575 N N . ASN A 1 195 ? -25.745 -10.912 12.299 1.00 91.00 195 ASN A N 1
ATOM 1576 C CA . ASN A 1 195 ? -26.014 -11.049 13.729 1.00 91.00 195 ASN A CA 1
ATOM 1577 C C . ASN A 1 195 ? -24.716 -11.377 14.489 1.00 91.00 195 ASN A C 1
ATOM 1579 O O . ASN A 1 195 ? -23.640 -11.465 13.909 1.00 91.00 195 ASN A O 1
ATOM 1583 N N . ARG A 1 196 ? -24.805 -11.608 15.805 1.00 86.12 196 ARG A N 1
ATOM 1584 C CA . ARG A 1 196 ? -23.632 -11.875 16.665 1.00 86.12 196 ARG A CA 1
ATOM 1585 C C . ARG A 1 196 ? -22.826 -13.138 16.311 1.00 86.12 196 ARG A C 1
ATOM 1587 O O . ARG A 1 196 ? -21.766 -13.315 16.898 1.00 86.12 196 ARG A O 1
ATOM 1594 N N . LYS A 1 197 ? -23.337 -14.022 15.448 1.00 91.75 197 LYS A N 1
ATOM 1595 C CA . LYS A 1 197 ? -22.663 -15.255 15.010 1.00 91.75 197 LYS A CA 1
ATOM 1596 C C . LYS A 1 197 ? -22.283 -15.264 13.534 1.00 91.75 197 LYS A C 1
ATOM 1598 O O . LYS A 1 197 ? -21.441 -16.072 13.175 1.00 91.75 197 LYS A O 1
ATOM 1603 N N . TRP A 1 198 ? -22.899 -14.436 12.694 1.00 93.75 198 TRP A N 1
ATOM 1604 C CA . TRP A 1 198 ? -22.740 -14.518 11.241 1.00 93.75 198 TRP A CA 1
ATOM 1605 C C . TRP A 1 198 ? -22.302 -13.190 10.644 1.00 93.75 198 TRP A C 1
ATOM 1607 O O . TRP A 1 198 ? -22.884 -12.143 10.945 1.00 93.75 198 TRP A O 1
ATOM 1617 N N . ASN A 1 199 ? -21.295 -13.273 9.783 1.00 93.69 199 ASN A N 1
ATOM 1618 C CA . ASN A 1 199 ? -20.774 -12.181 8.977 1.00 93.69 199 ASN A CA 1
ATOM 1619 C C . ASN A 1 199 ? -20.775 -12.588 7.501 1.00 93.69 199 ASN A C 1
ATOM 1621 O O . ASN A 1 199 ? -20.540 -13.759 7.190 1.00 93.69 199 ASN A O 1
ATOM 1625 N N . ILE A 1 200 ? -21.017 -11.630 6.610 1.00 94.56 200 ILE A N 1
ATOM 1626 C CA . ILE A 1 200 ? -20.742 -11.777 5.179 1.00 94.56 200 ILE A CA 1
ATOM 1627 C C . ILE A 1 200 ? -19.830 -10.639 4.758 1.00 94.56 200 ILE A C 1
ATOM 1629 O O . ILE A 1 200 ? -20.018 -9.498 5.170 1.00 94.56 200 ILE A O 1
ATOM 1633 N N . TYR A 1 201 ? -18.861 -10.976 3.924 1.00 90.62 201 TYR A N 1
ATOM 1634 C CA . TYR A 1 201 ? -17.801 -10.098 3.475 1.00 90.62 201 TYR A CA 1
ATOM 1635 C C . TYR A 1 201 ? -17.676 -10.201 1.956 1.00 90.62 201 TYR A C 1
ATOM 1637 O O . TYR A 1 201 ? -17.621 -11.310 1.418 1.00 90.62 201 TYR A O 1
ATOM 1645 N N . ILE A 1 202 ? -17.637 -9.064 1.265 1.00 94.81 202 ILE A N 1
ATOM 1646 C CA . ILE A 1 202 ? -17.404 -8.987 -0.181 1.00 94.81 202 ILE A CA 1
ATOM 1647 C C . ILE A 1 202 ? -16.372 -7.899 -0.446 1.00 94.81 202 ILE A C 1
ATOM 1649 O O . ILE A 1 202 ? -16.549 -6.760 -0.021 1.00 94.81 202 ILE A O 1
ATOM 1653 N N . LYS A 1 203 ? -15.340 -8.234 -1.219 1.00 94.38 203 LYS A N 1
ATOM 1654 C CA . LYS A 1 203 ? -14.305 -7.302 -1.663 1.00 94.38 203 LYS A CA 1
ATOM 1655 C C . LYS A 1 203 ? -14.024 -7.461 -3.148 1.00 94.38 203 LYS A C 1
ATOM 1657 O O . LYS A 1 203 ? -14.034 -8.568 -3.681 1.00 94.38 203 LYS A O 1
ATOM 1662 N N . GLY A 1 204 ? -13.719 -6.351 -3.804 1.00 94.44 204 GLY A N 1
ATOM 1663 C CA . GLY A 1 204 ? -13.129 -6.320 -5.132 1.00 94.44 204 GLY A CA 1
ATOM 1664 C C . GLY A 1 204 ? -11.931 -5.378 -5.172 1.00 94.44 204 GLY A C 1
ATOM 1665 O O . GLY A 1 204 ? -11.923 -4.356 -4.491 1.00 94.44 204 GLY A O 1
ATOM 1666 N N . ALA A 1 205 ? -10.937 -5.696 -5.995 1.00 94.62 205 ALA A N 1
ATOM 1667 C CA . ALA A 1 205 ? -9.885 -4.759 -6.373 1.00 94.62 205 ALA A CA 1
ATOM 1668 C C . ALA A 1 205 ? -9.733 -4.722 -7.896 1.00 94.62 205 ALA A C 1
ATOM 1670 O O . ALA A 1 205 ? -9.778 -5.758 -8.560 1.00 94.62 205 ALA A O 1
ATOM 1671 N N . TYR A 1 206 ? -9.546 -3.526 -8.446 1.00 95.12 206 TYR A N 1
ATOM 1672 C CA . TYR A 1 206 ? -9.176 -3.304 -9.838 1.00 95.12 206 TYR A CA 1
ATOM 1673 C C . TYR A 1 206 ? -7.821 -2.613 -9.887 1.00 95.12 206 TYR A C 1
ATOM 1675 O O . TYR A 1 206 ? -7.674 -1.499 -9.379 1.00 95.12 206 TYR A O 1
ATOM 1683 N N . GLU A 1 207 ? -6.840 -3.260 -10.511 1.00 94.94 207 GLU A N 1
ATOM 1684 C CA . GLU A 1 207 ? -5.457 -2.789 -10.510 1.00 94.94 207 GLU A CA 1
ATOM 1685 C C . GLU A 1 207 ? -4.923 -2.662 -11.943 1.00 94.94 207 GLU A C 1
ATOM 1687 O O . GLU A 1 207 ? -5.284 -3.425 -12.842 1.00 94.94 207 GLU A O 1
ATOM 1692 N N . THR A 1 208 ? -4.076 -1.663 -12.197 1.00 96.50 208 THR A N 1
ATOM 1693 C CA . THR A 1 208 ? -3.488 -1.411 -13.521 1.00 96.50 208 THR A CA 1
ATOM 1694 C C . THR A 1 208 ? -1.996 -1.133 -13.434 1.00 96.50 208 THR A C 1
ATOM 1696 O O . THR A 1 208 ? -1.539 -0.446 -12.523 1.00 96.50 208 THR A O 1
ATOM 1699 N N . ALA A 1 209 ? -1.254 -1.632 -14.423 1.00 96.19 209 ALA A N 1
ATOM 1700 C CA . ALA A 1 209 ? 0.193 -1.493 -14.546 1.00 96.19 209 ALA A CA 1
ATOM 1701 C C . ALA A 1 209 ? 0.563 -0.895 -15.907 1.00 96.19 209 ALA A C 1
ATOM 1703 O O . ALA A 1 209 ? 0.189 -1.422 -16.963 1.00 96.19 209 ALA A O 1
ATOM 1704 N N . ARG A 1 210 ? 1.260 0.243 -15.887 1.00 96.75 210 ARG A N 1
ATOM 1705 C CA . ARG A 1 210 ? 1.458 1.118 -17.050 1.00 96.75 210 ARG A CA 1
ATOM 1706 C C . ARG A 1 210 ? 2.876 1.687 -17.080 1.00 96.75 210 ARG A C 1
ATOM 1708 O O . ARG A 1 210 ? 3.528 1.818 -16.051 1.00 96.75 210 ARG A O 1
ATOM 1715 N N . VAL A 1 211 ? 3.317 2.100 -18.265 1.00 97.31 211 VAL A N 1
ATOM 1716 C CA . VAL A 1 211 ? 4.556 2.856 -18.497 1.00 97.31 211 VAL A CA 1
ATOM 1717 C C . VAL A 1 211 ? 4.183 4.213 -19.088 1.00 97.31 211 VAL A C 1
ATOM 1719 O O . VAL A 1 211 ? 3.666 4.290 -20.206 1.00 97.31 211 VAL A O 1
ATOM 1722 N N . PHE A 1 212 ? 4.450 5.304 -18.365 1.00 96.56 212 PHE A N 1
ATOM 1723 C CA . PHE A 1 212 ? 4.071 6.658 -18.792 1.00 96.56 212 PHE A CA 1
ATOM 1724 C C . PHE A 1 212 ? 5.050 7.274 -19.805 1.00 96.56 212 PHE A C 1
ATOM 1726 O O . PHE A 1 212 ? 4.684 8.200 -20.539 1.00 96.56 212 PHE A O 1
ATOM 1733 N N . LYS A 1 213 ? 6.288 6.764 -19.878 1.00 96.06 213 LYS A N 1
ATOM 1734 C CA . LYS A 1 213 ? 7.327 7.192 -20.829 1.00 96.06 213 LYS A CA 1
ATOM 1735 C C . LYS A 1 213 ? 8.206 6.009 -21.250 1.00 96.06 213 LYS A C 1
ATOM 1737 O O . LYS A 1 213 ? 8.811 5.356 -20.401 1.00 96.06 213 LYS A O 1
ATOM 1742 N N . ALA A 1 214 ? 8.308 5.779 -22.559 1.00 93.31 214 ALA A N 1
ATOM 1743 C CA . ALA A 1 214 ? 9.090 4.681 -23.127 1.00 93.31 214 ALA A CA 1
ATOM 1744 C C . ALA A 1 214 ? 10.560 4.704 -22.663 1.00 93.31 214 ALA A C 1
ATOM 1746 O O . ALA A 1 214 ? 11.134 5.776 -22.442 1.00 93.31 214 ALA A O 1
ATOM 1747 N N . ASN A 1 215 ? 11.153 3.526 -22.474 1.00 88.31 215 ASN A N 1
ATOM 1748 C CA . ASN A 1 215 ? 12.489 3.364 -21.911 1.00 88.31 215 ASN A CA 1
ATOM 1749 C C . ASN A 1 215 ? 13.148 2.040 -22.340 1.00 88.31 215 ASN A C 1
ATOM 1751 O O . ASN A 1 215 ? 13.067 1.035 -21.644 1.00 88.31 215 ASN A O 1
ATOM 1755 N N . GLY A 1 216 ? 13.853 2.058 -23.474 1.00 86.62 216 GLY A N 1
ATOM 1756 C CA . GLY A 1 216 ? 14.374 0.831 -24.086 1.00 86.62 216 GLY A CA 1
ATOM 1757 C C . GLY A 1 216 ? 13.215 -0.031 -24.585 1.00 86.62 216 GLY A C 1
ATOM 1758 O O . GLY A 1 216 ? 12.325 0.473 -25.269 1.00 86.62 216 GLY A O 1
ATOM 1759 N N . ASP A 1 217 ? 13.214 -1.302 -24.202 1.00 87.00 217 ASP A N 1
ATOM 1760 C CA . ASP A 1 217 ? 12.237 -2.312 -24.619 1.00 87.00 217 ASP A CA 1
ATOM 1761 C C . ASP A 1 217 ? 10.805 -1.970 -24.161 1.00 87.00 217 ASP A C 1
ATOM 1763 O O . ASP A 1 217 ? 9.828 -2.285 -24.843 1.00 87.00 217 ASP A O 1
ATOM 1767 N N . PHE A 1 218 ? 10.666 -1.266 -23.032 1.00 93.31 218 PHE A N 1
ATOM 1768 C CA . PHE A 1 218 ? 9.375 -0.850 -22.492 1.00 93.31 218 PHE A CA 1
ATOM 1769 C C . PHE A 1 218 ? 8.824 0.367 -23.246 1.00 93.31 218 PHE A C 1
ATOM 1771 O O . PHE A 1 218 ? 9.291 1.496 -23.076 1.00 93.31 218 PHE A O 1
ATOM 1778 N N . GLN A 1 219 ? 7.800 0.149 -24.068 1.00 94.25 219 GLN A N 1
ATOM 1779 C CA . GLN A 1 219 ? 7.049 1.198 -24.753 1.00 94.25 219 GLN A CA 1
ATOM 1780 C C . GLN A 1 219 ? 6.080 1.925 -23.811 1.00 94.25 219 GLN A C 1
ATOM 1782 O O . GLN A 1 219 ? 5.679 1.415 -22.771 1.00 94.25 219 GLN A O 1
ATOM 1787 N N . LYS A 1 220 ? 5.670 3.143 -24.179 1.00 96.31 220 LYS A N 1
ATOM 1788 C CA . LYS A 1 220 ? 4.632 3.872 -23.436 1.00 96.31 220 LYS A CA 1
ATOM 1789 C C . LYS A 1 220 ? 3.275 3.190 -23.644 1.00 96.31 220 LYS A C 1
ATOM 1791 O O . LYS A 1 220 ? 2.836 3.058 -24.784 1.00 96.31 220 LYS A O 1
ATOM 1796 N N . GLY A 1 221 ? 2.576 2.844 -22.566 1.00 95.69 221 GLY A N 1
ATOM 1797 C CA . GLY A 1 221 ? 1.251 2.232 -22.651 1.00 95.69 221 GLY A CA 1
ATOM 1798 C C . GLY A 1 221 ? 0.794 1.545 -21.368 1.00 95.69 221 GLY A C 1
ATOM 1799 O O . GLY A 1 221 ? 1.489 1.544 -20.355 1.00 95.69 221 GLY A O 1
ATOM 1800 N N . LEU A 1 222 ? -0.398 0.956 -21.430 1.00 96.62 222 LEU A N 1
ATOM 1801 C CA . LEU A 1 222 ? -0.904 0.013 -20.434 1.00 96.62 222 LEU A CA 1
ATOM 1802 C C . LEU A 1 222 ? -0.410 -1.393 -20.785 1.00 96.62 222 LEU A C 1
ATOM 1804 O O . LEU A 1 222 ? -0.386 -1.765 -21.958 1.00 96.62 222 LEU A O 1
ATOM 1808 N N . TYR A 1 223 ? -0.007 -2.144 -19.765 1.00 95.62 223 TYR A N 1
ATOM 1809 C CA . TYR A 1 223 ? 0.564 -3.482 -19.901 1.00 95.62 223 TYR A CA 1
ATOM 1810 C C . TYR A 1 223 ? -0.368 -4.557 -19.355 1.00 95.62 223 TYR A C 1
ATOM 1812 O O . TYR A 1 223 ? -0.569 -5.586 -19.997 1.00 95.62 223 TYR A O 1
ATOM 1820 N N . ARG A 1 224 ? -0.951 -4.307 -18.184 1.00 95.00 224 ARG A N 1
ATOM 1821 C CA . ARG A 1 224 ? -1.741 -5.284 -17.437 1.00 95.00 224 ARG A CA 1
ATOM 1822 C C . ARG A 1 224 ? -2.873 -4.582 -16.698 1.00 95.00 224 ARG A C 1
ATOM 1824 O O . ARG A 1 224 ? -2.681 -3.491 -16.155 1.00 95.00 224 ARG A O 1
ATOM 1831 N N . ARG A 1 225 ? -4.035 -5.228 -16.673 1.00 95.75 225 ARG A N 1
ATOM 1832 C CA . ARG A 1 225 ? -5.122 -4.973 -15.720 1.00 95.75 225 ARG A CA 1
ATOM 1833 C C . ARG A 1 225 ? -5.358 -6.254 -14.934 1.00 95.75 225 ARG A C 1
ATOM 1835 O O . ARG A 1 225 ? -5.362 -7.318 -15.550 1.00 95.75 225 ARG A O 1
ATOM 1842 N N . SER A 1 226 ? -5.601 -6.164 -13.637 1.00 93.69 226 SER A N 1
ATOM 1843 C CA . SER A 1 226 ? -6.092 -7.286 -12.837 1.00 93.69 226 SER A CA 1
ATOM 1844 C C . SER A 1 226 ? -7.396 -6.921 -12.134 1.00 93.69 226 SER A C 1
ATOM 1846 O O . SER A 1 226 ? -7.672 -5.757 -11.839 1.00 93.69 226 SER A O 1
ATOM 1848 N N . TRP A 1 227 ? -8.219 -7.942 -11.921 1.00 93.12 227 TRP A N 1
ATOM 1849 C CA . TRP A 1 227 ? -9.469 -7.881 -11.177 1.00 93.12 227 TRP A CA 1
ATOM 1850 C C . TRP A 1 227 ? -9.415 -8.956 -10.101 1.00 93.12 227 TRP A C 1
ATOM 1852 O O . TRP A 1 227 ? -9.449 -10.143 -10.420 1.00 93.12 227 TRP A O 1
ATOM 1862 N N . ASN A 1 228 ? -9.325 -8.552 -8.840 1.00 91.38 228 ASN A N 1
ATOM 1863 C CA . ASN A 1 228 ? -9.473 -9.448 -7.703 1.00 91.38 228 ASN A CA 1
ATOM 1864 C C . ASN A 1 228 ? -10.921 -9.369 -7.199 1.00 91.38 228 ASN A C 1
ATOM 1866 O O . ASN A 1 228 ? -11.475 -8.275 -7.102 1.00 91.38 228 ASN A O 1
ATOM 1870 N N . ALA A 1 229 ? -11.531 -10.504 -6.880 1.00 93.06 229 ALA A N 1
ATOM 1871 C CA . ALA A 1 229 ? -12.830 -10.580 -6.226 1.00 93.06 229 ALA A CA 1
ATOM 1872 C C . ALA A 1 229 ? -12.767 -11.616 -5.102 1.00 93.06 229 ALA A C 1
ATOM 1874 O O . ALA A 1 229 ? -12.253 -12.716 -5.297 1.00 93.06 229 ALA A O 1
ATOM 1875 N N . GLN A 1 230 ? -13.292 -11.264 -3.933 1.00 93.31 230 GLN A N 1
ATOM 1876 C CA . GLN A 1 230 ? -13.302 -12.098 -2.737 1.00 93.31 230 GLN A CA 1
ATOM 1877 C C . GLN A 1 230 ? -14.700 -12.082 -2.127 1.00 93.31 230 GLN A C 1
ATOM 1879 O O . GLN A 1 230 ? -15.333 -11.029 -2.030 1.00 93.31 230 GLN A O 1
ATOM 1884 N N . SER A 1 231 ? -15.170 -13.239 -1.676 1.00 93.88 231 SER A N 1
ATOM 1885 C CA . SER A 1 231 ? -16.408 -13.355 -0.908 1.00 93.88 231 SER A CA 1
ATOM 1886 C C . SER A 1 231 ? -16.228 -14.369 0.211 1.00 93.88 231 SER A C 1
ATOM 1888 O O . SER A 1 231 ? -15.822 -15.500 -0.059 1.00 93.88 231 SER A O 1
ATOM 1890 N N . SER A 1 232 ? -16.545 -13.977 1.444 1.00 93.62 232 SER A N 1
ATOM 1891 C CA . SER A 1 232 ? -16.422 -14.820 2.636 1.00 93.62 232 SER A CA 1
ATOM 1892 C C . SER A 1 232 ? -17.740 -14.870 3.410 1.00 93.62 232 SER A C 1
ATOM 1894 O O . SER A 1 232 ? -18.429 -13.856 3.558 1.00 93.62 232 SER A O 1
ATOM 1896 N N . ILE A 1 233 ? -18.087 -16.058 3.907 1.00 94.19 233 ILE A N 1
ATOM 1897 C CA . ILE A 1 233 ? -19.169 -16.273 4.878 1.00 94.19 233 ILE A CA 1
ATOM 1898 C C . ILE A 1 233 ? -18.537 -16.812 6.154 1.00 94.19 233 ILE A C 1
ATOM 1900 O O . ILE A 1 233 ? -17.756 -17.762 6.108 1.00 94.19 233 ILE A O 1
ATOM 1904 N N . GLU A 1 234 ? -18.877 -16.215 7.295 1.00 92.94 234 GLU A N 1
ATOM 1905 C CA . GLU A 1 234 ? -18.082 -16.386 8.509 1.00 92.94 234 GLU A CA 1
ATOM 1906 C C . GLU A 1 234 ? -18.950 -16.623 9.735 1.00 92.94 234 GLU A C 1
ATOM 1908 O O . GLU A 1 234 ? -19.908 -15.891 10.009 1.00 92.94 234 GLU A O 1
ATOM 1913 N N . PHE A 1 235 ? -18.567 -17.638 10.499 1.00 92.88 235 PHE A N 1
ATOM 1914 C CA . PHE A 1 235 ? -19.248 -18.102 11.688 1.00 92.88 235 PHE A CA 1
ATOM 1915 C C . PHE A 1 235 ? -18.394 -17.875 12.936 1.00 92.88 235 PHE A C 1
ATOM 1917 O O . PHE A 1 235 ? -17.287 -18.392 13.061 1.00 92.88 235 PHE A O 1
ATOM 1924 N N . PHE A 1 236 ? -18.952 -17.138 13.890 1.00 91.56 236 PHE A N 1
ATOM 1925 C CA . PHE A 1 236 ? -18.349 -16.781 15.169 1.00 91.56 236 PHE A CA 1
ATOM 1926 C C . PHE A 1 236 ? -19.021 -17.625 16.271 1.00 91.56 236 PHE A C 1
ATOM 1928 O O . PHE A 1 236 ? -20.071 -17.228 16.796 1.00 91.56 236 PHE A O 1
ATOM 1935 N N . PRO A 1 237 ? -18.488 -18.820 16.607 1.00 87.31 237 PRO A N 1
ATOM 1936 C CA . PRO A 1 237 ? -19.113 -19.731 17.569 1.00 87.31 237 PRO A CA 1
ATOM 1937 C C . PRO A 1 237 ? -19.170 -19.158 18.992 1.00 87.31 237 PRO A C 1
ATOM 1939 O O . PRO A 1 237 ? -20.150 -19.386 19.708 1.00 87.31 237 PRO A O 1
ATOM 1942 N N . PHE A 1 238 ? -18.152 -18.389 19.392 1.00 87.31 238 PHE A N 1
ATOM 1943 C CA . PHE A 1 238 ? -17.983 -17.861 20.746 1.00 87.31 238 PHE A CA 1
ATOM 1944 C C . PHE A 1 238 ? -17.915 -16.330 20.731 1.00 87.31 238 PHE A C 1
ATOM 1946 O O . PHE A 1 238 ? -17.262 -15.737 19.886 1.00 87.31 238 PHE A O 1
ATOM 1953 N N . LYS A 1 239 ? -18.579 -15.671 21.690 1.00 73.12 239 LYS A N 1
ATOM 1954 C CA . LYS A 1 239 ? -18.637 -14.194 21.772 1.00 73.12 239 LYS A CA 1
ATOM 1955 C C . LYS A 1 239 ? -17.412 -13.545 22.432 1.00 73.12 239 LYS A C 1
ATOM 1957 O O . LYS A 1 239 ? -17.329 -12.325 22.458 1.00 73.12 239 LYS A O 1
ATOM 1962 N N . GLN A 1 240 ? -16.562 -14.349 23.067 1.00 75.38 240 GLN A N 1
ATOM 1963 C CA . GLN A 1 240 ? -15.464 -13.915 23.946 1.00 75.38 240 GLN A CA 1
ATOM 1964 C C . GLN A 1 240 ? -14.080 -14.234 23.363 1.00 75.38 240 GLN A C 1
ATOM 1966 O O . GLN A 1 240 ? -13.073 -13.908 23.978 1.00 75.38 240 GLN A O 1
ATOM 1971 N N . LEU A 1 241 ? -14.042 -14.904 22.211 1.00 74.75 241 LEU A N 1
ATOM 1972 C CA . LEU A 1 241 ? -12.831 -15.280 21.498 1.00 74.75 241 LEU A CA 1
ATOM 1973 C C . LEU A 1 241 ? -12.916 -14.661 20.107 1.00 74.75 241 LEU A C 1
ATOM 1975 O O . LEU A 1 241 ? -13.962 -14.773 19.470 1.00 74.75 241 LEU A O 1
ATOM 1979 N N . ASP A 1 242 ? -11.810 -14.132 19.593 1.00 71.94 242 ASP A N 1
ATOM 1980 C CA . ASP A 1 242 ? -11.682 -13.722 18.184 1.00 71.94 242 ASP A CA 1
ATOM 1981 C C . ASP A 1 242 ? -11.533 -14.936 17.235 1.00 71.94 242 ASP A C 1
ATOM 1983 O O . ASP A 1 242 ? -10.942 -14.854 16.161 1.00 71.94 242 ASP A O 1
ATOM 1987 N N . LEU A 1 243 ? -12.075 -16.092 17.640 1.00 81.12 243 LEU A N 1
ATOM 1988 C CA . LEU A 1 243 ? -12.106 -17.325 16.866 1.00 81.12 243 LEU A CA 1
ATOM 1989 C C . LEU A 1 243 ? -13.353 -17.343 15.980 1.00 81.12 243 LEU A C 1
ATOM 1991 O O . LEU A 1 243 ? -14.485 -17.320 16.475 1.00 81.12 243 LEU A O 1
ATOM 1995 N N . PHE A 1 244 ? -13.136 -17.482 14.679 1.00 86.31 244 PHE A N 1
ATOM 1996 C CA . PHE A 1 244 ? -14.179 -17.693 13.687 1.00 86.31 244 PHE A CA 1
ATOM 1997 C C . PHE A 1 244 ? -13.772 -18.794 12.707 1.00 86.31 244 PHE A C 1
ATOM 1999 O O . PHE A 1 244 ? -12.593 -19.101 12.542 1.00 86.31 244 PHE A O 1
ATOM 2006 N N . VAL A 1 245 ? -14.772 -19.400 12.075 1.00 89.75 245 VAL A N 1
ATOM 2007 C CA . VAL A 1 245 ? -14.611 -20.304 10.934 1.00 89.75 245 VAL A CA 1
ATOM 2008 C C . VAL A 1 245 ? -15.160 -19.572 9.720 1.00 89.75 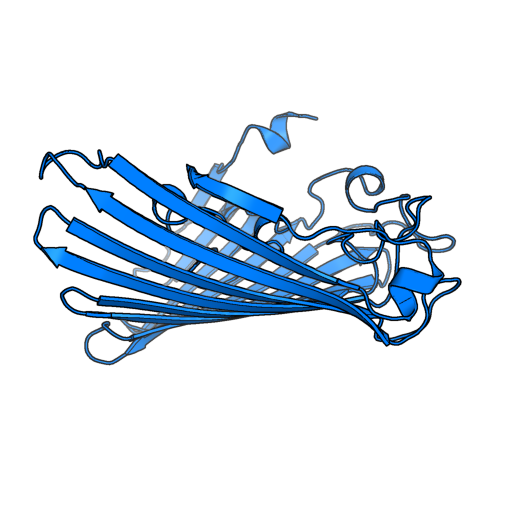245 VAL A C 1
ATOM 2010 O O . VAL A 1 245 ? -16.228 -18.969 9.813 1.00 89.75 245 VAL A O 1
ATOM 2013 N N . PHE A 1 246 ? -14.456 -19.607 8.598 1.00 91.69 246 PHE A N 1
ATOM 2014 C CA . PHE A 1 246 ? -14.890 -18.965 7.362 1.00 91.69 246 PHE A CA 1
ATOM 2015 C C . PHE A 1 246 ? -14.897 -19.961 6.203 1.00 91.69 246 PHE A C 1
ATOM 2017 O O . PHE A 1 246 ? -14.257 -21.006 6.274 1.00 91.69 246 PHE A O 1
ATOM 2024 N N . ALA A 1 247 ? -15.639 -19.617 5.156 1.00 93.31 247 ALA A N 1
ATOM 2025 C CA . ALA A 1 247 ? -15.483 -20.181 3.825 1.00 93.31 247 ALA A CA 1
ATOM 2026 C C . ALA A 1 247 ? -15.256 -19.008 2.868 1.00 93.31 247 ALA A C 1
ATOM 2028 O O . ALA A 1 247 ? -16.139 -18.159 2.717 1.00 93.31 247 ALA A O 1
ATOM 2029 N N . LEU A 1 248 ? -14.069 -18.944 2.270 1.00 93.00 248 LEU A N 1
ATOM 2030 C CA . LEU A 1 248 ? -13.607 -17.859 1.411 1.00 93.00 248 LEU A CA 1
ATOM 2031 C C . LEU A 1 248 ? -13.465 -18.367 -0.026 1.00 93.00 248 LEU A C 1
ATOM 2033 O O . LEU A 1 248 ? -12.726 -19.311 -0.295 1.00 93.00 248 LEU A O 1
ATOM 2037 N N . TYR A 1 249 ? -14.124 -17.691 -0.962 1.00 93.62 249 TYR A N 1
ATOM 2038 C CA . TYR A 1 249 ? -13.835 -17.806 -2.389 1.00 93.62 249 TYR A CA 1
ATOM 2039 C C . TYR A 1 249 ? -13.038 -16.586 -2.838 1.00 93.62 249 TYR A C 1
ATOM 2041 O O . TYR A 1 249 ? -13.458 -15.456 -2.571 1.00 93.62 249 TYR A O 1
ATOM 2049 N N . THR A 1 250 ? -11.928 -16.805 -3.545 1.00 93.88 250 THR A N 1
ATOM 2050 C CA . THR A 1 250 ? -11.187 -15.738 -4.227 1.00 93.88 250 THR A CA 1
ATOM 2051 C C . THR A 1 250 ? -10.995 -16.036 -5.709 1.00 93.88 250 THR A C 1
ATOM 2053 O O . THR A 1 250 ? -10.827 -17.179 -6.132 1.00 93.88 250 THR A O 1
ATOM 2056 N N . TYR A 1 251 ? -11.054 -14.977 -6.511 1.00 93.69 251 TYR A N 1
ATOM 2057 C CA . TYR A 1 251 ? -10.865 -14.975 -7.955 1.00 93.69 251 TYR A CA 1
ATOM 2058 C C . TYR A 1 251 ? -9.924 -13.837 -8.341 1.00 93.69 251 TYR A C 1
ATOM 2060 O O . TYR A 1 251 ? -10.028 -12.731 -7.809 1.00 93.69 251 TYR A O 1
ATOM 2068 N N . ARG A 1 252 ? -9.028 -14.094 -9.291 1.00 93.44 252 ARG A N 1
ATOM 2069 C CA . ARG A 1 252 ? -8.089 -13.120 -9.846 1.00 93.44 252 ARG A CA 1
ATOM 2070 C C . ARG A 1 252 ? -8.059 -13.277 -11.360 1.00 93.44 252 ARG A C 1
ATOM 2072 O O . ARG A 1 252 ? -7.433 -14.200 -11.870 1.00 93.44 252 ARG A O 1
ATOM 2079 N N . GLY A 1 253 ? -8.723 -12.365 -12.062 1.00 93.69 253 GLY A N 1
ATOM 2080 C CA . GLY A 1 253 ? -8.668 -12.266 -13.518 1.00 93.69 253 GLY A CA 1
ATOM 2081 C C . GLY A 1 253 ? -7.563 -11.316 -13.976 1.00 93.69 253 GLY A C 1
ATOM 2082 O O . GLY A 1 253 ? -7.377 -10.263 -13.360 1.00 93.69 253 GLY A O 1
ATOM 2083 N N . VAL A 1 254 ? -6.853 -11.636 -15.059 1.00 94.50 254 VAL A N 1
ATOM 2084 C CA . VAL A 1 254 ? -5.769 -10.810 -15.611 1.00 94.50 254 VAL A CA 1
ATOM 2085 C C . VAL A 1 254 ? -5.951 -10.565 -17.107 1.00 94.50 254 VAL A C 1
ATOM 2087 O O . VAL A 1 254 ? -6.038 -11.474 -17.926 1.00 94.50 254 VAL A O 1
ATOM 2090 N N . ILE A 1 255 ? -5.927 -9.290 -17.495 1.00 95.31 255 ILE A N 1
ATOM 2091 C CA . ILE A 1 255 ? -5.946 -8.860 -18.892 1.00 95.31 255 ILE A CA 1
ATOM 2092 C C . ILE A 1 255 ? -4.577 -8.281 -19.239 1.00 95.31 255 ILE A C 1
ATOM 2094 O O . ILE A 1 255 ? -4.258 -7.136 -18.905 1.00 95.31 255 ILE A O 1
ATOM 2098 N N . LEU A 1 256 ? -3.778 -9.076 -19.952 1.00 94.75 256 LEU A N 1
ATOM 2099 C CA . LEU A 1 256 ? -2.536 -8.621 -20.573 1.00 94.75 256 LEU A CA 1
ATOM 2100 C C . LEU A 1 256 ? -2.836 -7.876 -21.882 1.00 94.75 256 LEU A C 1
ATOM 2102 O O . LEU A 1 256 ? -3.440 -8.423 -22.816 1.00 94.75 256 LEU A O 1
ATOM 2106 N N . GLU A 1 257 ? -2.390 -6.626 -21.951 1.00 94.75 257 GLU A N 1
ATOM 2107 C CA . GLU A 1 257 ? -2.501 -5.766 -23.128 1.00 94.75 257 GLU A CA 1
ATOM 2108 C C . GLU A 1 257 ? -1.470 -6.146 -24.204 1.00 94.75 257 GLU A C 1
ATOM 2110 O O . GLU A 1 257 ? -0.516 -6.894 -23.964 1.00 94.75 257 GLU A O 1
ATOM 2115 N N . LYS A 1 258 ? -1.621 -5.583 -25.412 1.00 91.56 258 LYS A N 1
ATOM 2116 C CA . LYS A 1 258 ? -0.718 -5.853 -26.549 1.00 91.56 258 LYS A CA 1
ATOM 2117 C C . LYS A 1 258 ? 0.762 -5.625 -26.212 1.00 91.56 258 LYS A C 1
ATOM 2119 O O . LYS A 1 258 ? 1.600 -6.389 -26.683 1.00 91.56 258 LYS A O 1
ATOM 2124 N N . ALA A 1 259 ? 1.085 -4.613 -25.403 1.00 89.69 259 ALA A N 1
ATOM 2125 C CA . ALA A 1 259 ? 2.461 -4.315 -25.000 1.00 89.69 259 ALA A CA 1
ATOM 2126 C C . ALA A 1 259 ? 3.091 -5.470 -24.199 1.00 89.69 259 ALA A C 1
ATOM 2128 O O . ALA A 1 259 ? 4.159 -5.945 -24.569 1.00 89.69 259 ALA A O 1
ATOM 2129 N N . ALA A 1 260 ? 2.391 -5.988 -23.183 1.00 90.88 260 ALA A N 1
ATOM 2130 C CA . ALA A 1 260 ? 2.852 -7.129 -22.390 1.00 90.88 260 ALA A CA 1
ATOM 2131 C C . ALA A 1 260 ? 2.937 -8.416 -23.228 1.00 90.88 260 ALA A C 1
ATOM 2133 O O . ALA A 1 260 ? 3.955 -9.102 -23.210 1.00 90.88 260 ALA A O 1
ATOM 2134 N N . LYS A 1 261 ? 1.908 -8.702 -24.038 1.00 91.06 261 LYS A N 1
ATOM 2135 C CA . LYS A 1 261 ? 1.879 -9.884 -24.921 1.00 91.06 261 LYS A CA 1
ATOM 2136 C C . LYS A 1 261 ? 3.014 -9.896 -25.950 1.00 91.06 261 LYS A C 1
ATOM 2138 O O . LYS A 1 261 ? 3.559 -10.952 -26.241 1.00 91.06 261 LYS A O 1
ATOM 2143 N N . THR A 1 262 ? 3.408 -8.729 -26.468 1.00 89.06 262 THR A N 1
ATOM 2144 C CA . THR A 1 262 ? 4.552 -8.599 -27.395 1.00 89.06 262 THR A CA 1
ATOM 2145 C C . THR A 1 262 ? 5.888 -8.944 -26.717 1.00 89.06 262 THR A C 1
ATOM 2147 O O . THR A 1 262 ? 6.822 -9.351 -27.396 1.00 89.06 262 THR A O 1
ATOM 2150 N N . MET A 1 263 ? 5.974 -8.838 -25.386 1.00 88.44 263 MET A N 1
ATOM 2151 C CA . MET A 1 263 ? 7.150 -9.215 -24.587 1.00 88.44 263 MET A CA 1
ATOM 2152 C C . MET A 1 263 ? 7.109 -10.678 -24.104 1.00 88.44 263 MET A C 1
ATOM 2154 O O . MET A 1 263 ? 7.924 -11.067 -23.274 1.00 88.44 263 MET A O 1
ATOM 2158 N N . GLY A 1 264 ? 6.165 -11.489 -24.600 1.00 87.12 264 GLY A N 1
ATOM 2159 C CA . GLY A 1 264 ? 6.030 -12.899 -24.221 1.00 87.12 264 GLY A CA 1
ATOM 2160 C C . GLY A 1 264 ? 5.349 -13.142 -22.871 1.00 87.12 264 GLY A C 1
ATOM 2161 O O . GLY A 1 264 ? 5.372 -14.269 -22.387 1.00 87.12 264 GLY A O 1
ATOM 2162 N N . ALA A 1 265 ? 4.734 -12.119 -22.265 1.00 89.62 265 ALA A N 1
ATOM 2163 C CA . ALA A 1 265 ? 4.073 -12.254 -20.970 1.00 89.62 265 ALA A CA 1
ATOM 2164 C C . ALA A 1 265 ? 2.889 -13.235 -21.030 1.00 89.62 265 ALA A C 1
ATOM 2166 O O . ALA A 1 265 ? 1.996 -13.101 -21.876 1.00 89.62 265 ALA A O 1
ATOM 2167 N N . ILE A 1 266 ? 2.860 -14.181 -20.089 1.00 88.00 266 ILE A N 1
ATOM 2168 C CA . ILE A 1 266 ? 1.774 -15.143 -19.881 1.00 88.00 266 ILE A CA 1
ATOM 2169 C C . ILE A 1 266 ? 1.385 -15.080 -18.407 1.00 88.00 266 ILE A C 1
ATOM 2171 O O . ILE A 1 266 ? 2.211 -15.316 -17.531 1.00 88.00 266 ILE A O 1
ATOM 2175 N N . GLU A 1 267 ? 0.121 -14.777 -18.135 1.00 88.31 267 GLU A N 1
ATOM 2176 C CA . GLU A 1 267 ? -0.413 -14.695 -16.779 1.00 88.31 267 GLU A CA 1
ATOM 2177 C C . GLU A 1 267 ? -1.873 -15.179 -16.811 1.00 88.31 267 GLU A C 1
ATOM 2179 O O . GLU A 1 267 ? -2.717 -14.482 -17.378 1.00 88.31 267 GLU A O 1
ATOM 2184 N N . PRO A 1 268 ? -2.170 -16.395 -16.316 1.00 88.75 268 PRO A N 1
ATOM 2185 C CA . PRO A 1 268 ? -3.519 -16.947 -16.337 1.00 88.75 268 PRO A CA 1
ATOM 2186 C C . PRO A 1 268 ? -4.380 -16.402 -15.192 1.00 88.75 268 PRO A C 1
ATOM 2188 O O . PRO A 1 268 ? -3.872 -15.993 -14.143 1.00 88.75 268 PRO A O 1
ATOM 2191 N N . ASP A 1 269 ? -5.696 -16.476 -15.383 1.00 92.69 269 ASP A N 1
ATOM 2192 C CA . ASP A 1 269 ? -6.670 -16.269 -14.313 1.00 92.69 269 ASP A CA 1
ATOM 2193 C C . ASP A 1 269 ? -6.525 -17.366 -13.245 1.00 92.69 269 ASP A C 1
ATOM 2195 O O . ASP A 1 269 ? -6.225 -18.523 -13.557 1.00 92.69 269 ASP A O 1
ATOM 2199 N N . THR A 1 270 ? -6.764 -17.023 -11.979 1.00 91.62 270 THR A N 1
ATOM 2200 C CA . THR A 1 270 ? -6.734 -17.981 -10.866 1.00 91.62 270 THR A CA 1
ATOM 2201 C C . THR A 1 270 ? -7.985 -17.884 -9.998 1.00 91.62 270 THR A C 1
ATOM 2203 O O . THR A 1 270 ? -8.629 -16.839 -9.894 1.00 91.62 270 THR A O 1
ATOM 2206 N N . HIS A 1 271 ? -8.335 -18.997 -9.356 1.00 93.06 271 HIS A N 1
ATOM 2207 C CA . HIS A 1 271 ? -9.373 -19.059 -8.333 1.00 93.06 271 HIS A CA 1
ATOM 2208 C C . HIS A 1 271 ? -8.935 -19.941 -7.163 1.00 93.06 271 HIS A C 1
ATOM 2210 O O . HIS A 1 271 ? -8.090 -20.825 -7.325 1.00 93.06 271 HIS A O 1
ATOM 2216 N N . ARG A 1 272 ? -9.504 -19.707 -5.981 1.00 92.19 272 ARG A N 1
ATOM 2217 C CA . ARG A 1 272 ? -9.268 -20.523 -4.789 1.00 92.19 272 ARG A CA 1
ATOM 2218 C C . ARG A 1 272 ? -10.525 -20.593 -3.926 1.00 92.19 272 ARG A C 1
ATOM 2220 O O . ARG A 1 272 ? -11.302 -19.644 -3.862 1.00 92.19 272 ARG A O 1
ATOM 2227 N N . ILE A 1 273 ? -10.694 -21.724 -3.251 1.00 89.81 273 ILE A N 1
ATOM 2228 C CA . ILE A 1 273 ? -11.619 -21.894 -2.127 1.00 89.81 273 ILE A CA 1
ATOM 2229 C C . ILE A 1 273 ? -10.762 -22.213 -0.899 1.00 89.81 273 ILE A C 1
ATOM 2231 O O . ILE A 1 273 ? -9.753 -22.915 -1.017 1.00 89.81 273 ILE A O 1
ATOM 2235 N N . SER A 1 274 ? -11.094 -21.644 0.257 1.00 86.31 274 SER A N 1
ATOM 2236 C CA . SER A 1 274 ? -10.363 -21.800 1.525 1.00 86.31 274 SER A CA 1
ATOM 2237 C C . SER A 1 274 ? -11.318 -21.845 2.709 1.00 86.31 274 SER A C 1
ATOM 2239 O O . SER A 1 274 ? -12.305 -21.077 2.675 1.00 86.31 274 SER A O 1
#

Solvent-accessible surface area (backbone atoms only — not comparable to full-atom values): 14079 Å² total; per-residue (Å²): 127,71,69,67,79,77,52,68,73,56,62,50,78,49,66,90,45,100,43,37,34,37,39,46,34,27,33,76,54,68,63,29,27,49,84,76,64,47,63,64,93,78,50,91,74,75,54,78,68,64,76,60,56,81,61,54,34,45,34,41,36,38,42,34,46,82,43,104,49,32,34,42,37,40,38,46,26,53,52,70,90,71,55,62,64,76,50,17,63,54,24,71,53,91,96,60,52,76,43,92,76,30,44,23,41,36,44,23,40,41,36,47,38,78,96,59,30,33,36,40,22,30,17,41,36,43,30,35,73,26,59,98,31,45,34,39,40,39,20,41,12,42,36,41,47,58,92,50,39,38,35,38,40,30,40,39,39,39,40,21,47,55,30,62,76,27,73,71,11,58,36,32,86,68,50,42,43,39,42,30,28,35,39,40,38,41,36,39,39,41,40,39,44,82,46,93,41,38,38,40,38,41,37,40,35,45,35,40,40,30,22,81,44,58,57,84,91,47,60,59,43,63,28,38,38,38,38,38,41,38,41,35,46,35,41,34,89,47,94,89,50,100,54,66,52,68,46,36,40,39,38,37,44,53,48,71,30,72,62,29,48,75,45,64,36,81,70,77,66,49,73,50,77,85

Secondary structure (DSSP, 8-state):
-THHHH---EEEEEEEETTEEEEEEEEE----SSTTTS-GGG-SS--TTGGGS--EEEEEEEEEEEETTEEEEEEEEE--SS-HHHHSBTBSPTTPPPPSS-EEEEEEEEEEETTTTEEEEEEEEEEEEETTEEEEEEEEEEEEEETTEEEEEEEEEEEEEE-SS-TTTTSSSS----EEEEEEEEEEEEEEEEETTEEEEEEEEEEEEEESS-BTTB-SEEEEEEEEEEEEEEE---SSS---EEEEEEEEEEEE-HHHHHTT-----EEEE-